Protein AF-A0A2D4Q8L8-F1 (afdb_monomer_lite)

Organism: Micrurus surinamensis (NCBI:txid129470)

InterPro domains:
  IPR039461 Peptidase family M49 [PF03571] (99-220)
  IPR039461 Peptidase family M49 [PTHR23422] (2-220)

Sequence (222 aa):
GLVVLLQTSPESPTIYVLLSRIFRTQDPSQLQEVARSLGVTDEEYQALLVYTAAIYANMGNYKSFGDTKFVPSLPKEKLKKVVWASQAFLQNPEEMEALWESCEKLMYSLEPLQKHLGLSGEGVSTYFSANCSMEDAKLAQKFLDSQNISAYNTRLFKTETGGKTSYEVRLASVLLDEPQLDEMSVKPKQFQFEGCTFTVTRGDYSPILQRVVENLQKAQVR

pLDDT: mean 93.93, std 11.92, range [35.25, 98.81]

Structure (mmCIF, N/CA/C/O backbone):
data_AF-A0A2D4Q8L8-F1
#
_entry.id   AF-A0A2D4Q8L8-F1
#
loop_
_atom_site.group_PDB
_atom_site.id
_atom_site.type_symbol
_atom_site.label_atom_id
_atom_site.label_alt_id
_atom_site.label_comp_id
_atom_site.label_asym_id
_atom_site.label_entity_id
_atom_site.label_seq_id
_atom_site.pdbx_PDB_ins_code
_atom_site.Cartn_x
_atom_site.Cartn_y
_atom_site.Cartn_z
_atom_site.occupancy
_atom_site.B_iso_or_equiv
_atom_site.auth_seq_id
_atom_site.auth_comp_id
_atom_site.auth_asym_id
_atom_site.auth_atom_id
_atom_site.pdbx_PDB_model_num
ATOM 1 N N . GLY A 1 1 ? -9.996 -8.250 -3.659 1.00 92.06 1 GLY A N 1
ATOM 2 C CA . GLY A 1 1 ? -8.756 -7.989 -4.407 1.00 92.06 1 GLY A CA 1
ATOM 3 C C . GLY A 1 1 ? -8.118 -6.704 -3.937 1.00 92.06 1 GLY A C 1
ATOM 4 O O . GLY A 1 1 ? -7.374 -6.745 -2.979 1.00 92.06 1 GLY A O 1
ATOM 5 N N . LEU A 1 2 ? -8.468 -5.564 -4.539 1.00 97.81 2 LEU A N 1
ATOM 6 C CA . LEU A 1 2 ? -7.744 -4.293 -4.356 1.00 97.81 2 LEU A CA 1
ATOM 7 C C . LEU A 1 2 ? -7.633 -3.775 -2.911 1.00 97.81 2 LEU A C 1
ATOM 9 O O . LEU A 1 2 ? -6.661 -3.100 -2.605 1.00 97.81 2 LEU A O 1
ATOM 13 N N . VAL A 1 3 ? -8.570 -4.111 -2.015 1.00 98.56 3 VAL A N 1
ATOM 14 C CA . VAL A 1 3 ? -8.450 -3.794 -0.576 1.00 98.56 3 VAL A CA 1
ATOM 15 C C . VAL A 1 3 ? -7.164 -4.367 0.031 1.00 98.56 3 VAL A C 1
ATOM 17 O O . VAL A 1 3 ? -6.565 -3.721 0.881 1.00 98.56 3 VAL A O 1
ATOM 20 N N . VAL A 1 4 ? -6.694 -5.521 -0.456 1.00 98.62 4 VAL A N 1
ATOM 21 C CA . VAL A 1 4 ? -5.485 -6.185 0.049 1.00 98.62 4 VAL A CA 1
ATOM 22 C C . VAL A 1 4 ? -4.257 -5.283 -0.083 1.00 98.62 4 VAL A C 1
ATOM 24 O O . VAL A 1 4 ? -3.463 -5.236 0.844 1.00 98.62 4 VAL A O 1
ATOM 27 N N . LEU A 1 5 ? -4.166 -4.455 -1.132 1.00 98.69 5 LEU A N 1
ATOM 28 C CA . LEU A 1 5 ? -3.085 -3.468 -1.278 1.00 98.69 5 LEU A CA 1
ATOM 29 C C . LEU A 1 5 ? -2.990 -2.542 -0.057 1.00 98.69 5 LEU A C 1
ATOM 31 O O . LEU A 1 5 ? -1.899 -2.263 0.426 1.00 98.69 5 LEU A O 1
ATOM 35 N N . LEU A 1 6 ? -4.142 -2.097 0.457 1.00 98.50 6 LEU A N 1
ATOM 36 C CA . LEU A 1 6 ? -4.258 -1.225 1.632 1.00 98.50 6 LEU A CA 1
ATOM 37 C C . LEU A 1 6 ? -4.071 -1.981 2.959 1.00 98.50 6 LEU A C 1
ATOM 39 O O . LEU A 1 6 ? -3.963 -1.339 4.002 1.00 98.50 6 LEU A O 1
ATOM 43 N N . GLN A 1 7 ? -4.082 -3.316 2.915 1.00 98.38 7 GLN A N 1
ATOM 44 C CA . GLN A 1 7 ? -3.851 -4.224 4.043 1.00 98.38 7 GLN A CA 1
ATOM 45 C C . GLN A 1 7 ? -2.431 -4.815 4.048 1.00 98.38 7 GLN A C 1
ATOM 47 O O . GLN A 1 7 ? -2.057 -5.499 5.000 1.00 98.38 7 GLN A O 1
ATOM 52 N N . THR A 1 8 ? -1.625 -4.557 3.012 1.00 98.31 8 THR A N 1
ATOM 53 C CA . THR A 1 8 ? -0.241 -5.034 2.916 1.00 98.31 8 THR A CA 1
ATOM 54 C C . THR A 1 8 ? 0.743 -4.000 3.453 1.00 98.31 8 THR A C 1
ATOM 56 O O . THR A 1 8 ? 1.323 -4.197 4.517 1.00 98.31 8 THR A O 1
ATOM 59 N N . SER A 1 9 ? 0.930 -2.881 2.753 1.00 98.25 9 SER A N 1
ATOM 60 C CA . SER A 1 9 ? 1.904 -1.849 3.129 1.00 98.25 9 SER A CA 1
ATOM 61 C C . SER A 1 9 ? 1.434 -0.458 2.698 1.00 98.25 9 SER A C 1
ATOM 63 O O . SER A 1 9 ? 0.618 -0.356 1.777 1.00 98.25 9 SER A O 1
ATOM 65 N N . PRO A 1 10 ? 1.932 0.623 3.330 1.00 97.56 10 PRO A N 1
ATOM 66 C CA . PRO A 1 10 ? 1.544 1.987 2.970 1.00 97.56 10 PRO A CA 1
ATOM 67 C C . PRO A 1 10 ? 1.780 2.323 1.490 1.00 97.56 10 PRO A C 1
ATOM 69 O O . PRO A 1 10 ? 0.988 3.040 0.886 1.00 97.56 10 PRO A O 1
ATOM 72 N N . GLU A 1 11 ? 2.851 1.791 0.895 1.00 98.56 11 GLU A N 1
ATOM 73 C CA . GLU A 1 11 ? 3.256 2.077 -0.482 1.00 98.56 11 GLU A CA 1
ATOM 74 C C . GLU A 1 11 ? 2.607 1.167 -1.539 1.00 98.56 11 GLU A C 1
ATOM 76 O O . GLU A 1 11 ? 2.577 1.528 -2.718 1.00 98.56 11 GLU A O 1
ATOM 81 N N . SER A 1 12 ? 2.071 0.002 -1.150 1.00 98.62 12 SER A N 1
ATOM 82 C CA . SER A 1 12 ? 1.507 -0.987 -2.085 1.00 98.62 12 SER A CA 1
ATOM 83 C C . SER A 1 12 ? 0.425 -0.423 -3.022 1.00 98.62 12 SER A C 1
ATOM 85 O O . SER A 1 12 ? 0.515 -0.675 -4.229 1.00 98.62 12 SER A O 1
ATOM 87 N N . PRO A 1 13 ? -0.568 0.362 -2.548 1.00 98.62 13 PRO A N 1
ATOM 88 C CA . PRO A 1 13 ? -1.590 0.939 -3.423 1.00 98.62 13 PRO A CA 1
ATOM 89 C C . PRO A 1 13 ? -0.994 1.847 -4.502 1.00 98.62 13 PRO A C 1
ATOM 91 O O . PRO A 1 13 ? -1.337 1.721 -5.676 1.00 98.62 13 PRO A O 1
ATOM 94 N N . THR A 1 14 ? -0.063 2.725 -4.127 1.00 98.56 14 THR A N 1
ATOM 95 C CA . THR A 1 14 ? 0.579 3.665 -5.052 1.00 98.56 14 THR A CA 1
ATOM 96 C C . THR A 1 14 ? 1.434 2.938 -6.084 1.00 98.56 14 THR A C 1
ATOM 98 O O . THR A 1 14 ? 1.333 3.237 -7.273 1.00 98.56 14 THR A O 1
ATOM 101 N N . ILE A 1 15 ? 2.217 1.936 -5.662 1.00 98.81 15 ILE A N 1
ATOM 102 C CA . ILE A 1 15 ? 3.015 1.102 -6.575 1.00 98.81 15 ILE A CA 1
ATOM 103 C C . ILE A 1 15 ? 2.099 0.428 -7.603 1.00 98.81 15 ILE A C 1
ATOM 105 O O . ILE A 1 15 ? 2.380 0.459 -8.802 1.00 98.81 15 ILE A O 1
ATOM 109 N N . TYR A 1 16 ? 0.980 -0.145 -7.153 1.00 98.81 16 TYR A N 1
ATOM 110 C CA . TYR A 1 16 ? 0.007 -0.771 -8.044 1.00 98.81 16 TYR A CA 1
ATOM 111 C C . TYR A 1 16 ? -0.570 0.224 -9.057 1.00 98.81 16 TYR A C 1
ATOM 113 O O . TYR A 1 16 ? -0.645 -0.094 -10.245 1.00 98.81 16 TYR A O 1
ATOM 121 N N . VAL A 1 17 ? -0.951 1.428 -8.614 1.00 98.56 17 VAL A N 1
ATOM 122 C CA . VAL A 1 17 ? -1.499 2.470 -9.497 1.00 98.56 17 VAL A CA 1
ATOM 123 C C . VAL A 1 17 ? -0.459 2.937 -10.514 1.00 98.56 17 VAL A C 1
ATOM 125 O O . VAL A 1 17 ? -0.783 2.993 -11.700 1.00 98.56 17 VAL A O 1
ATOM 128 N N . LEU A 1 18 ? 0.778 3.206 -10.084 1.00 98.81 18 LEU A N 1
ATOM 129 C CA . LEU A 1 18 ? 1.886 3.605 -10.956 1.00 98.81 18 LEU A CA 1
ATOM 130 C C . LEU A 1 18 ? 2.101 2.577 -12.076 1.00 98.81 18 LEU A C 1
ATOM 132 O O . LEU A 1 18 ? 2.039 2.917 -13.257 1.00 98.81 18 LEU A O 1
ATOM 136 N N . LEU A 1 19 ? 2.284 1.305 -11.709 1.00 98.62 19 LEU A N 1
ATOM 137 C CA . LEU A 1 19 ? 2.511 0.225 -12.672 1.00 98.62 19 LEU A CA 1
ATOM 138 C C . LEU A 1 19 ? 1.286 0.009 -13.570 1.00 98.62 19 LEU A C 1
ATOM 140 O O . LEU A 1 19 ? 1.419 -0.121 -14.783 1.00 98.62 19 LEU A O 1
ATOM 144 N N . SER A 1 20 ? 0.076 0.028 -12.997 1.00 98.19 20 SER A N 1
ATOM 145 C CA . SER A 1 20 ? -1.163 -0.136 -13.765 1.00 98.19 20 SER A CA 1
ATOM 146 C C . SER A 1 20 ? -1.375 0.989 -14.777 1.00 98.19 20 SER A C 1
ATOM 148 O O . SER A 1 20 ? -1.919 0.733 -15.846 1.00 98.19 20 SER A O 1
ATOM 150 N N . ARG A 1 21 ? -0.959 2.226 -14.478 1.00 98.38 21 ARG A N 1
ATOM 151 C CA . ARG A 1 21 ? -1.025 3.337 -15.439 1.00 98.38 21 ARG A CA 1
ATOM 152 C C . ARG A 1 21 ? -0.068 3.123 -16.600 1.00 98.38 21 ARG A C 1
ATOM 154 O O . ARG A 1 21 ? -0.506 3.209 -17.743 1.00 98.38 21 ARG A O 1
ATOM 161 N N . ILE A 1 22 ? 1.184 2.770 -16.312 1.00 98.44 22 ILE A N 1
ATOM 162 C CA . ILE A 1 22 ? 2.196 2.481 -17.336 1.00 98.44 22 ILE A CA 1
ATOM 163 C C . ILE A 1 22 ? 1.681 1.392 -18.284 1.00 98.44 22 ILE A C 1
ATOM 165 O O . ILE A 1 22 ? 1.474 1.658 -19.469 1.00 98.44 22 ILE A O 1
ATOM 169 N N . PHE A 1 23 ? 1.351 0.214 -17.747 1.00 98.19 23 PHE A N 1
ATOM 170 C CA . PHE A 1 23 ? 0.978 -0.954 -18.552 1.00 98.19 23 PHE A CA 1
ATOM 171 C C . PHE A 1 23 ? -0.432 -0.903 -19.160 1.00 98.19 23 PHE A C 1
ATOM 173 O O . PHE A 1 23 ? -0.793 -1.764 -19.953 1.00 98.19 23 PHE A O 1
ATOM 180 N N . ARG A 1 24 ? -1.247 0.101 -18.816 1.00 97.56 24 ARG A N 1
ATOM 181 C CA . ARG A 1 24 ? -2.519 0.374 -19.509 1.00 97.56 24 ARG A CA 1
ATOM 182 C C . ARG A 1 24 ? -2.329 1.239 -20.750 1.00 97.56 24 ARG A C 1
ATOM 184 O O . ARG A 1 24 ? -3.163 1.205 -21.646 1.00 97.56 24 ARG A O 1
ATOM 191 N N . THR A 1 25 ? -1.272 2.048 -20.771 1.00 97.25 25 THR A N 1
ATOM 192 C CA . THR A 1 25 ? -0.968 2.958 -21.886 1.00 97.25 25 THR A CA 1
ATOM 193 C C . THR A 1 25 ? 0.049 2.384 -22.863 1.00 97.25 25 THR A C 1
ATOM 195 O O . THR A 1 25 ? 0.106 2.842 -24.000 1.00 97.25 25 THR A O 1
ATOM 198 N N . GLN A 1 26 ? 0.844 1.406 -22.425 1.00 96.06 26 GLN A N 1
ATOM 199 C CA . GLN A 1 26 ? 1.852 0.730 -23.232 1.00 96.06 26 GLN A CA 1
ATOM 200 C C . GLN A 1 26 ? 1.900 -0.748 -22.876 1.00 96.06 26 GLN A C 1
ATOM 202 O O . GLN A 1 26 ? 2.032 -1.107 -21.705 1.00 96.06 26 GLN A O 1
ATOM 207 N N . ASP A 1 27 ? 1.866 -1.598 -23.895 1.00 96.69 27 ASP A N 1
ATOM 208 C CA . ASP A 1 27 ? 2.112 -3.023 -23.718 1.00 96.69 27 ASP A CA 1
ATOM 209 C C . ASP A 1 27 ? 3.579 -3.278 -23.309 1.00 96.69 27 ASP A C 1
ATOM 211 O O . ASP A 1 27 ? 4.462 -2.462 -23.609 1.00 96.69 27 ASP A O 1
ATOM 215 N N . PRO A 1 28 ? 3.892 -4.421 -22.666 1.00 98.19 28 PRO A N 1
ATOM 216 C CA . PRO A 1 28 ? 5.258 -4.741 -22.250 1.00 98.19 28 PRO A CA 1
ATOM 217 C C . PRO A 1 28 ? 6.299 -4.647 -23.377 1.00 98.19 28 PRO A C 1
ATOM 219 O O . PRO A 1 28 ? 7.378 -4.103 -23.175 1.00 98.19 28 PRO A O 1
ATOM 222 N N . SER A 1 29 ? 5.987 -5.100 -24.593 1.00 97.88 29 SER A N 1
ATOM 223 C CA . SER A 1 29 ? 6.926 -4.994 -25.722 1.00 97.88 29 SER A CA 1
ATOM 224 C C . SER A 1 29 ? 7.229 -3.540 -26.100 1.00 97.88 29 SER A C 1
ATOM 226 O O . SER A 1 29 ? 8.384 -3.192 -26.334 1.00 97.88 29 SER A O 1
ATOM 228 N N . GLN A 1 30 ? 6.218 -2.669 -26.094 1.00 98.19 30 GLN A N 1
ATOM 229 C CA . GLN A 1 30 ? 6.376 -1.247 -26.413 1.00 98.19 30 GLN A CA 1
ATOM 230 C C . GLN A 1 30 ? 7.218 -0.532 -25.352 1.00 98.19 30 GLN A C 1
ATOM 232 O O . GLN A 1 30 ? 8.116 0.245 -25.674 1.00 98.19 30 GLN A O 1
ATOM 237 N N . LEU A 1 31 ? 6.965 -0.815 -24.071 1.00 98.38 31 LEU A N 1
ATOM 238 C CA . LEU A 1 31 ? 7.759 -0.241 -22.987 1.00 98.38 31 LEU A CA 1
ATOM 239 C C . LEU A 1 31 ? 9.202 -0.782 -22.993 1.00 98.38 31 LEU A C 1
ATOM 241 O O . LEU A 1 31 ? 10.119 -0.050 -22.623 1.00 98.38 31 LEU A O 1
ATOM 245 N N . GLN A 1 32 ? 9.427 -2.024 -23.441 1.00 98.31 32 GLN A N 1
ATOM 246 C CA . GLN A 1 32 ? 10.771 -2.591 -23.596 1.00 98.31 32 GLN A CA 1
ATOM 247 C C . GLN A 1 32 ? 11.608 -1.812 -24.615 1.00 98.31 32 GLN A C 1
ATOM 249 O O . GLN A 1 32 ? 12.774 -1.520 -24.354 1.00 98.31 32 GLN A O 1
ATOM 254 N N . GLU A 1 33 ? 11.025 -1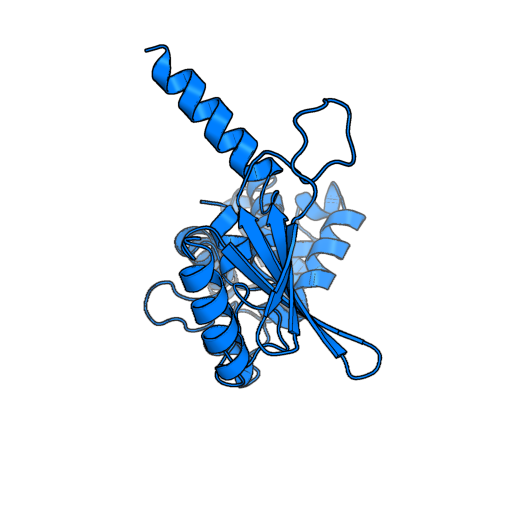.447 -25.759 1.00 97.88 33 GLU A N 1
ATOM 255 C CA . GLU A 1 33 ? 11.703 -0.633 -26.776 1.00 97.88 33 GLU A CA 1
ATOM 256 C C . GLU A 1 33 ? 12.125 0.730 -26.210 1.00 97.88 33 GLU A C 1
ATOM 258 O O . GLU A 1 33 ? 13.277 1.146 -26.378 1.00 97.88 33 GLU A O 1
ATOM 263 N N . VAL A 1 34 ? 11.237 1.380 -25.447 1.00 97.75 34 VAL A N 1
ATOM 264 C CA . VAL A 1 34 ? 11.552 2.625 -24.729 1.00 97.75 34 VAL A CA 1
ATOM 265 C C . VAL A 1 34 ? 12.686 2.401 -23.727 1.00 97.75 34 VAL A C 1
ATOM 267 O O . VAL A 1 34 ? 13.667 3.143 -23.735 1.00 97.75 34 VAL A O 1
ATOM 270 N N . ALA A 1 35 ? 12.609 1.356 -22.901 1.00 98.12 35 ALA A N 1
ATOM 271 C CA . ALA A 1 35 ? 13.626 1.054 -21.896 1.00 98.12 35 ALA A CA 1
ATOM 272 C C . ALA A 1 35 ? 15.016 0.812 -22.519 1.00 98.12 35 ALA A C 1
ATOM 274 O O . ALA A 1 35 ? 16.012 1.363 -22.039 1.00 98.12 35 ALA A O 1
ATOM 275 N N . ARG A 1 36 ? 15.086 0.076 -23.636 1.00 97.81 36 ARG A N 1
ATOM 276 C CA . ARG A 1 36 ? 16.331 -0.152 -24.390 1.00 97.81 36 ARG A CA 1
ATOM 277 C C . ARG A 1 36 ? 16.949 1.152 -24.883 1.00 97.81 36 ARG A C 1
ATOM 279 O O . ARG A 1 36 ? 18.155 1.342 -24.740 1.00 97.81 36 ARG A O 1
ATOM 286 N N . SER A 1 37 ? 16.132 2.079 -25.394 1.00 97.75 37 SER A N 1
ATOM 287 C CA . SER A 1 37 ? 16.614 3.398 -25.840 1.00 97.75 37 SER A CA 1
ATOM 288 C C . SER A 1 37 ? 17.249 4.231 -24.712 1.00 97.75 37 SER A C 1
ATOM 290 O O . SER A 1 37 ? 18.058 5.119 -24.971 1.00 97.75 37 SER A O 1
ATOM 292 N N . LEU A 1 38 ? 16.940 3.905 -23.451 1.00 97.56 38 LEU A N 1
ATOM 293 C CA . LEU A 1 38 ? 17.457 4.561 -22.245 1.00 97.56 38 LEU A CA 1
ATOM 294 C C . LEU A 1 38 ? 18.650 3.823 -21.611 1.00 97.56 38 LEU A C 1
ATOM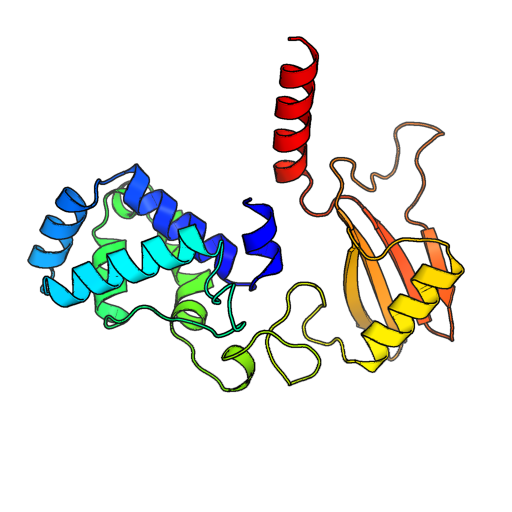 296 O O . LEU A 1 38 ? 19.106 4.209 -20.529 1.00 97.56 38 LEU A O 1
ATOM 300 N N . GLY A 1 39 ? 19.154 2.765 -22.256 1.00 97.06 39 GLY A N 1
ATOM 301 C CA . GLY A 1 39 ? 20.266 1.955 -21.754 1.00 97.06 39 GLY A CA 1
ATOM 302 C C . GLY A 1 39 ? 19.884 0.990 -20.625 1.00 97.06 39 GLY A C 1
ATOM 303 O O . GLY A 1 39 ? 20.745 0.612 -19.824 1.00 97.06 39 GLY A O 1
ATOM 304 N N . VAL A 1 40 ? 18.604 0.618 -20.525 1.00 98.31 40 VAL A N 1
ATOM 305 C CA . VAL A 1 40 ? 18.150 -0.500 -19.685 1.00 98.31 40 VAL A CA 1
ATOM 306 C C . VAL A 1 40 ? 18.389 -1.802 -20.448 1.00 98.31 40 VAL A C 1
ATOM 308 O O . VAL A 1 40 ? 18.005 -1.903 -21.614 1.00 98.31 40 VAL A O 1
ATOM 311 N N . THR A 1 41 ? 19.049 -2.777 -19.820 1.00 98.44 41 THR A N 1
ATOM 312 C CA . THR A 1 41 ? 19.305 -4.077 -20.461 1.00 98.44 41 THR A CA 1
ATOM 313 C C . THR A 1 41 ? 18.044 -4.937 -20.494 1.00 98.44 41 THR A C 1
ATOM 315 O O . THR A 1 41 ? 17.078 -4.678 -19.770 1.00 98.44 41 THR A O 1
ATOM 318 N N . ASP A 1 42 ? 18.048 -5.991 -21.310 1.00 98.06 42 ASP A N 1
ATOM 319 C CA . ASP A 1 42 ? 16.922 -6.926 -21.364 1.00 98.06 42 ASP A CA 1
ATOM 320 C C . ASP A 1 42 ? 16.706 -7.640 -20.022 1.00 98.06 42 ASP A C 1
ATOM 322 O O . ASP A 1 42 ? 15.564 -7.854 -19.622 1.00 98.06 42 ASP A O 1
ATOM 326 N N . GLU A 1 43 ? 17.775 -7.931 -19.278 1.00 98.50 43 GLU A N 1
ATOM 327 C CA . GLU A 1 43 ? 17.701 -8.523 -17.939 1.00 98.50 43 GLU A CA 1
ATOM 328 C C . GLU A 1 43 ? 17.099 -7.553 -16.914 1.00 98.50 43 GLU A C 1
ATOM 330 O O . GLU A 1 43 ? 16.250 -7.948 -16.114 1.00 98.50 43 GLU A O 1
ATOM 335 N N . GLU A 1 44 ? 17.495 -6.277 -16.943 1.00 98.69 44 GLU A N 1
ATOM 336 C CA . GLU A 1 44 ? 16.929 -5.244 -16.065 1.00 98.69 44 GLU A CA 1
ATOM 337 C C . GLU A 1 44 ? 15.449 -4.991 -16.382 1.00 98.69 44 GLU A C 1
ATOM 339 O O . GLU A 1 44 ? 14.630 -4.822 -15.474 1.00 98.69 44 GLU A O 1
ATOM 344 N N . TYR A 1 45 ? 15.085 -4.998 -17.666 1.00 98.62 45 TYR A N 1
ATOM 345 C CA . TYR A 1 45 ? 13.693 -4.876 -18.081 1.00 98.62 45 TYR A CA 1
ATOM 346 C C . TYR A 1 45 ? 12.873 -6.103 -17.665 1.00 98.62 45 TYR A C 1
ATOM 348 O O . TYR A 1 45 ? 11.779 -5.968 -17.112 1.00 98.62 45 TYR A O 1
ATOM 356 N N . GLN A 1 46 ? 13.427 -7.306 -17.826 1.00 98.75 46 GLN A N 1
ATOM 357 C CA . GLN A 1 46 ? 12.810 -8.531 -17.326 1.00 98.75 46 GLN A CA 1
ATOM 358 C C . GLN A 1 46 ? 12.621 -8.479 -15.802 1.00 98.75 46 GLN A C 1
ATOM 360 O O . GLN A 1 46 ? 11.573 -8.891 -15.305 1.00 98.75 46 GLN A O 1
ATOM 365 N N . ALA A 1 47 ? 13.576 -7.925 -15.050 1.00 98.69 47 ALA A N 1
ATOM 366 C CA . ALA A 1 47 ? 13.440 -7.727 -13.608 1.00 98.69 47 ALA A CA 1
ATOM 367 C C . ALA A 1 47 ? 12.288 -6.772 -13.243 1.00 98.69 47 ALA A C 1
ATOM 369 O O . ALA A 1 47 ? 11.571 -7.030 -12.271 1.00 98.69 47 ALA A O 1
ATOM 370 N N . LEU A 1 48 ? 12.056 -5.713 -14.029 1.00 98.69 48 LEU A N 1
ATOM 371 C CA . LEU A 1 48 ? 10.878 -4.847 -13.883 1.00 98.69 48 LEU A CA 1
ATOM 372 C C . LEU A 1 48 ? 9.573 -5.616 -14.138 1.00 98.69 48 LEU A C 1
ATOM 374 O O . LEU A 1 48 ? 8.622 -5.479 -13.362 1.00 98.69 48 LEU A O 1
ATOM 378 N N . LEU A 1 49 ? 9.517 -6.443 -15.185 1.00 98.75 49 LEU A N 1
ATOM 379 C CA . LEU A 1 49 ? 8.338 -7.269 -15.469 1.00 98.75 49 LEU A CA 1
ATOM 380 C C . LEU A 1 49 ? 8.065 -8.272 -14.345 1.00 98.75 49 LEU A C 1
ATOM 382 O O . LEU A 1 49 ? 6.926 -8.395 -13.898 1.00 98.75 49 LEU A O 1
ATOM 386 N N . VAL A 1 50 ? 9.106 -8.940 -13.840 1.00 98.75 50 VAL A N 1
ATOM 387 C CA . VAL A 1 50 ? 9.003 -9.876 -12.710 1.00 98.75 50 VAL A CA 1
ATOM 388 C C . VAL A 1 50 ? 8.506 -9.163 -11.455 1.00 98.75 50 VAL A C 1
ATOM 390 O O . VAL A 1 50 ? 7.583 -9.652 -10.806 1.00 98.75 50 VAL A O 1
ATOM 393 N N . TYR A 1 51 ? 9.060 -7.991 -11.132 1.00 98.81 51 TYR A N 1
ATOM 394 C CA . TYR A 1 51 ? 8.595 -7.184 -10.004 1.00 98.81 51 TYR A CA 1
ATOM 395 C C . TYR A 1 51 ? 7.120 -6.796 -10.159 1.00 98.81 51 TYR A C 1
ATOM 397 O O . TYR A 1 51 ? 6.324 -6.994 -9.243 1.00 98.81 51 TYR A O 1
ATOM 405 N N . THR A 1 52 ? 6.732 -6.314 -11.340 1.00 98.75 52 THR A N 1
ATOM 406 C CA . THR A 1 52 ? 5.351 -5.917 -11.644 1.00 98.75 52 THR A CA 1
ATOM 407 C C . THR A 1 52 ? 4.382 -7.086 -11.498 1.00 98.75 52 THR A C 1
ATOM 409 O O . THR A 1 52 ? 3.364 -6.976 -10.813 1.00 98.75 52 THR A O 1
ATOM 412 N N . ALA A 1 53 ? 4.716 -8.230 -12.096 1.00 98.69 53 ALA A N 1
ATOM 413 C CA . ALA A 1 53 ? 3.917 -9.442 -11.991 1.00 98.69 53 ALA A CA 1
ATOM 414 C C . ALA A 1 53 ? 3.791 -9.906 -10.532 1.00 98.69 53 ALA A C 1
ATOM 416 O O . ALA A 1 53 ? 2.704 -10.290 -10.104 1.00 98.69 53 ALA A O 1
ATOM 417 N N . ALA A 1 54 ? 4.868 -9.811 -9.745 1.00 98.50 54 ALA A N 1
ATOM 418 C CA . ALA A 1 54 ? 4.852 -10.157 -8.328 1.00 98.50 54 ALA A CA 1
ATOM 419 C C . ALA A 1 54 ? 3.945 -9.229 -7.501 1.00 98.50 54 ALA A C 1
ATOM 421 O O . ALA A 1 54 ? 3.210 -9.732 -6.649 1.00 98.50 54 ALA A O 1
ATOM 422 N N . ILE A 1 55 ? 3.935 -7.915 -7.776 1.00 98.69 55 ILE A N 1
ATOM 423 C CA . ILE A 1 55 ? 2.992 -6.966 -7.153 1.00 98.69 55 ILE A CA 1
ATOM 424 C C . ILE A 1 55 ? 1.549 -7.380 -7.441 1.00 98.69 55 ILE A C 1
ATOM 426 O O . ILE A 1 55 ? 0.725 -7.430 -6.528 1.00 98.69 55 ILE A O 1
ATOM 430 N N . TYR A 1 56 ? 1.232 -7.709 -8.695 1.00 98.50 56 TYR A N 1
ATOM 431 C CA . TYR A 1 56 ? -0.119 -8.126 -9.076 1.00 98.50 56 TYR A CA 1
ATOM 432 C C . TYR A 1 56 ? -0.513 -9.479 -8.483 1.00 98.50 56 TYR A C 1
ATOM 434 O O . TYR A 1 56 ? -1.650 -9.638 -8.049 1.00 98.50 56 TYR A O 1
ATOM 442 N N . ALA A 1 57 ? 0.411 -10.435 -8.410 1.00 98.31 57 ALA A N 1
ATOM 443 C CA . ALA A 1 57 ? 0.137 -11.750 -7.843 1.00 98.31 57 ALA A CA 1
ATOM 444 C C . ALA A 1 57 ? -0.080 -11.705 -6.321 1.00 98.31 57 ALA A C 1
ATOM 446 O O . ALA A 1 57 ? -0.926 -12.429 -5.805 1.00 98.31 57 ALA A O 1
ATOM 447 N N . ASN A 1 58 ? 0.655 -10.847 -5.606 1.00 98.38 58 ASN A N 1
ATOM 448 C CA . ASN A 1 58 ? 0.566 -10.739 -4.146 1.00 98.38 58 ASN A CA 1
ATOM 449 C C . ASN A 1 58 ? -0.380 -9.631 -3.665 1.00 98.38 58 ASN A C 1
ATOM 451 O O . ASN A 1 58 ? -0.643 -9.549 -2.471 1.00 98.38 58 ASN A O 1
ATOM 455 N N . MET A 1 59 ? -0.893 -8.787 -4.570 1.00 98.44 59 MET A N 1
ATOM 456 C CA . MET A 1 59 ? -1.635 -7.565 -4.229 1.00 98.44 59 MET A CA 1
ATOM 457 C C . MET A 1 59 ? -0.850 -6.664 -3.258 1.00 98.44 59 MET A C 1
ATOM 459 O O . MET A 1 59 ? -1.427 -6.082 -2.347 1.00 98.44 59 MET A O 1
ATOM 463 N N . GLY A 1 60 ? 0.463 -6.539 -3.471 1.00 98.56 60 GLY A N 1
ATOM 464 C CA . GLY A 1 60 ? 1.361 -5.724 -2.651 1.00 98.56 60 GLY A CA 1
ATOM 465 C C . GLY A 1 60 ? 2.831 -6.126 -2.797 1.00 98.56 60 GLY A C 1
ATOM 466 O O . GLY A 1 60 ? 3.145 -7.101 -3.477 1.00 98.56 60 GLY A O 1
ATOM 467 N N . ASN A 1 61 ? 3.740 -5.369 -2.175 1.00 98.62 61 ASN A N 1
ATOM 468 C CA . ASN A 1 61 ? 5.201 -5.565 -2.261 1.00 98.62 61 ASN A CA 1
ATOM 469 C C . ASN A 1 61 ? 5.801 -6.487 -1.180 1.00 98.62 61 ASN A C 1
ATOM 471 O O . ASN A 1 61 ? 7.001 -6.435 -0.901 1.00 98.62 61 ASN A O 1
ATOM 475 N N . TYR A 1 62 ? 4.973 -7.351 -0.593 1.00 98.69 62 TYR A N 1
ATOM 476 C CA . TYR A 1 62 ? 5.375 -8.410 0.334 1.00 98.69 62 TYR A CA 1
ATOM 477 C C . TYR A 1 62 ? 4.832 -9.744 -0.169 1.00 98.69 62 TYR A C 1
ATOM 479 O O . TYR A 1 62 ? 3.734 -9.807 -0.723 1.00 98.69 62 TYR A O 1
ATOM 487 N N . LYS A 1 63 ? 5.612 -10.816 -0.026 1.00 98.12 63 LYS A N 1
ATOM 488 C CA . LYS A 1 63 ? 5.189 -12.153 -0.454 1.00 98.12 63 LYS A CA 1
ATOM 489 C C . LYS A 1 63 ? 4.067 -12.645 0.452 1.00 98.12 63 LYS A C 1
ATOM 491 O O . LYS A 1 63 ? 4.253 -12.713 1.659 1.00 98.12 63 LYS A O 1
ATOM 496 N N . SER A 1 64 ? 2.959 -13.073 -0.143 1.00 95.00 64 SER A N 1
ATOM 497 C CA . SER A 1 64 ? 1.842 -13.705 0.576 1.00 95.00 64 SER A CA 1
ATOM 498 C C . SER A 1 64 ? 2.247 -15.005 1.278 1.00 95.00 64 SER A C 1
ATOM 500 O O . SER A 1 64 ? 1.668 -15.371 2.294 1.00 95.00 64 SER A O 1
ATOM 502 N N . PHE A 1 65 ? 3.262 -15.699 0.754 1.00 95.25 65 PHE A N 1
ATOM 503 C CA . PHE A 1 65 ? 3.913 -16.810 1.434 1.00 95.25 65 PHE A CA 1
ATOM 504 C C . PHE A 1 65 ? 5.253 -16.354 2.022 1.00 95.25 65 PHE A C 1
ATOM 506 O O . PHE A 1 65 ? 6.241 -16.193 1.297 1.00 95.25 65 PHE A O 1
ATOM 513 N N . GLY A 1 66 ? 5.275 -16.163 3.342 1.00 93.31 66 GLY A N 1
ATOM 514 C CA . GLY A 1 66 ? 6.479 -15.854 4.114 1.00 93.31 66 GLY A CA 1
ATOM 515 C C . GLY A 1 66 ? 6.669 -14.383 4.481 1.00 93.31 66 GLY A C 1
ATOM 516 O O . GLY A 1 66 ? 7.732 -14.061 4.997 1.00 93.31 66 GLY A O 1
ATOM 517 N N . ASP A 1 67 ? 5.698 -13.506 4.202 1.00 96.94 67 ASP A N 1
ATOM 518 C CA . ASP A 1 67 ? 5.595 -12.133 4.727 1.00 96.94 67 ASP A CA 1
ATOM 519 C C . ASP A 1 67 ? 6.865 -11.279 4.588 1.00 96.94 67 ASP A C 1
ATOM 521 O O . ASP A 1 67 ? 7.145 -10.394 5.393 1.00 96.94 67 ASP A O 1
ATOM 525 N N . THR A 1 68 ? 7.646 -11.532 3.538 1.00 97.94 68 THR A N 1
ATOM 526 C CA . THR A 1 68 ? 8.927 -10.867 3.272 1.00 97.94 68 THR A CA 1
ATOM 527 C C . THR A 1 68 ? 8.789 -9.846 2.156 1.00 97.94 68 THR A C 1
ATOM 529 O O . THR A 1 68 ? 8.173 -10.118 1.119 1.00 97.94 68 THR A O 1
ATOM 532 N N . LYS A 1 69 ? 9.401 -8.674 2.344 1.00 98.62 69 LYS A N 1
ATOM 533 C CA . LYS A 1 69 ? 9.444 -7.618 1.329 1.00 98.62 69 LYS A CA 1
ATOM 534 C C . LYS A 1 69 ? 10.245 -8.070 0.113 1.00 98.62 69 LYS A C 1
ATOM 536 O O . LYS A 1 69 ? 11.282 -8.723 0.241 1.00 98.62 69 LYS A O 1
ATOM 541 N N . PHE A 1 70 ? 9.798 -7.674 -1.072 1.00 98.69 70 PHE A N 1
ATOM 542 C CA . PHE A 1 70 ? 10.582 -7.781 -2.298 1.00 98.69 70 PHE A CA 1
ATOM 543 C C . PHE A 1 70 ? 10.656 -6.420 -2.990 1.00 98.69 70 PHE A C 1
ATOM 545 O O . PHE A 1 70 ? 9.716 -5.631 -2.943 1.00 98.69 70 PHE A O 1
ATOM 552 N N . VAL A 1 71 ? 11.795 -6.141 -3.621 1.00 98.75 71 VAL A N 1
ATOM 553 C CA . VAL A 1 71 ? 12.090 -4.856 -4.272 1.00 98.75 71 VAL A CA 1
ATOM 554 C C . VAL A 1 71 ? 12.464 -5.084 -5.738 1.00 98.75 71 VAL A C 1
ATOM 556 O O . VAL A 1 71 ? 12.860 -6.202 -6.091 1.00 98.75 71 VAL A O 1
ATOM 559 N N . PRO A 1 72 ? 12.351 -4.069 -6.610 1.00 98.62 72 PRO A N 1
ATOM 560 C CA . PRO A 1 72 ? 12.753 -4.210 -8.003 1.00 98.62 72 PRO A CA 1
ATOM 561 C C . PRO A 1 72 ? 14.246 -4.551 -8.126 1.00 98.62 72 PRO A C 1
ATOM 563 O O . PRO A 1 72 ? 15.092 -3.896 -7.518 1.00 98.62 72 PRO A O 1
ATOM 566 N N . SER A 1 73 ? 14.589 -5.543 -8.954 1.00 98.25 73 SER A N 1
ATOM 567 C CA . SER A 1 73 ? 15.985 -5.949 -9.201 1.00 98.25 73 SER A CA 1
ATOM 568 C C . SER A 1 73 ? 16.601 -5.197 -10.393 1.00 98.25 73 SER A C 1
ATOM 570 O O . SER A 1 73 ? 17.189 -5.780 -11.295 1.00 98.25 73 SER A O 1
ATOM 572 N N . LEU A 1 74 ? 16.427 -3.875 -10.408 1.00 98.38 74 LEU A N 1
ATOM 573 C CA . LEU A 1 74 ? 17.059 -2.950 -11.352 1.00 98.38 74 LEU A CA 1
ATOM 574 C C . LEU A 1 74 ? 17.364 -1.622 -10.646 1.00 98.38 74 LEU A C 1
ATOM 576 O O . LEU A 1 74 ? 16.626 -1.255 -9.726 1.00 98.38 74 LEU A O 1
ATOM 580 N N . PRO A 1 75 ? 18.394 -0.865 -11.065 1.00 98.44 75 PRO A N 1
ATOM 581 C CA . PRO A 1 75 ? 18.729 0.406 -10.431 1.00 98.44 75 PRO A CA 1
ATOM 582 C C . PRO A 1 75 ? 17.541 1.375 -10.404 1.00 98.44 75 PRO A C 1
ATOM 584 O O . PRO A 1 75 ? 16.909 1.619 -11.434 1.00 98.44 75 PRO A O 1
ATOM 587 N N . LYS A 1 76 ? 17.283 1.982 -9.240 1.00 98.56 76 LYS A N 1
ATOM 588 C CA . LYS A 1 76 ? 16.196 2.955 -9.040 1.00 98.56 76 LYS A CA 1
ATOM 589 C C . LYS A 1 76 ? 16.205 4.075 -10.082 1.00 98.56 76 LYS A C 1
ATOM 591 O O . LYS A 1 76 ? 15.169 4.386 -10.658 1.00 98.56 76 LYS A O 1
ATOM 596 N N . GLU A 1 77 ? 17.383 4.617 -10.387 1.00 98.38 77 GLU A N 1
ATOM 597 C CA . GLU A 1 77 ? 17.550 5.674 -11.393 1.00 98.38 77 GLU A CA 1
ATOM 598 C C . GLU A 1 77 ? 17.172 5.220 -12.810 1.00 98.38 77 GLU A C 1
ATOM 600 O O . GLU A 1 77 ? 16.631 5.999 -13.593 1.00 98.38 77 GLU A O 1
ATOM 605 N N . LYS A 1 78 ? 17.420 3.949 -13.154 1.00 98.56 78 LYS A N 1
ATOM 606 C CA . LYS A 1 78 ? 17.008 3.390 -14.448 1.00 98.56 78 LYS A CA 1
ATOM 607 C C . LYS A 1 78 ? 15.498 3.198 -14.507 1.00 98.56 78 LYS A C 1
ATOM 609 O O . LYS A 1 78 ? 14.891 3.592 -15.499 1.00 98.56 78 LYS A O 1
ATOM 614 N N . LEU A 1 79 ? 14.886 2.678 -13.440 1.00 98.69 79 LEU A N 1
ATOM 615 C CA . LEU A 1 79 ? 13.427 2.591 -13.367 1.00 98.69 79 LEU A CA 1
ATOM 616 C C . LEU A 1 79 ? 12.788 3.980 -13.481 1.00 98.69 79 LEU A C 1
ATOM 618 O O . LEU A 1 79 ? 11.860 4.151 -14.266 1.00 98.69 79 LEU A O 1
ATOM 622 N N . LYS A 1 80 ? 13.331 4.988 -12.786 1.00 98.69 80 LYS A N 1
ATOM 623 C CA . LYS A 1 80 ? 12.864 6.375 -12.891 1.00 98.69 80 LYS A CA 1
ATOM 624 C C . LYS A 1 80 ? 12.881 6.871 -14.337 1.00 98.69 80 LYS A C 1
ATOM 626 O O . LYS A 1 80 ? 11.882 7.399 -14.810 1.00 98.69 80 LYS A O 1
ATOM 631 N N . LYS A 1 81 ? 13.980 6.653 -15.069 1.00 98.62 81 LYS A N 1
ATOM 632 C CA . LYS A 1 81 ? 14.069 7.021 -16.494 1.00 98.62 81 LYS A CA 1
ATOM 633 C C . LYS A 1 81 ? 12.979 6.355 -17.335 1.00 98.62 81 LYS A C 1
ATOM 635 O O . LYS A 1 81 ? 12.361 7.032 -18.150 1.00 98.62 81 LYS A O 1
ATOM 640 N N . VAL A 1 82 ? 12.716 5.063 -17.117 1.00 98.56 82 VAL A N 1
ATOM 641 C CA . VAL A 1 82 ? 11.638 4.338 -17.816 1.00 98.56 82 VAL A CA 1
ATOM 642 C C . VAL A 1 82 ? 10.270 4.934 -17.486 1.00 98.56 82 VAL A C 1
ATOM 644 O O . VAL A 1 82 ? 9.473 5.147 -18.394 1.00 98.56 82 VAL A O 1
ATOM 647 N N . VAL A 1 83 ? 10.006 5.257 -16.215 1.00 98.62 83 VAL A N 1
ATOM 648 C CA . VAL A 1 83 ? 8.754 5.912 -15.802 1.00 98.62 83 VAL A CA 1
ATOM 649 C C . VAL A 1 83 ? 8.592 7.261 -16.504 1.00 98.62 83 VAL A C 1
ATOM 651 O O . VAL A 1 83 ? 7.554 7.478 -17.121 1.00 98.62 83 VAL A O 1
ATOM 654 N N . TRP A 1 84 ? 9.615 8.121 -16.496 1.00 98.69 84 TRP A N 1
ATOM 655 C CA . TRP A 1 84 ? 9.575 9.451 -17.130 1.00 98.69 84 TRP A CA 1
ATOM 656 C C . TRP A 1 84 ? 9.396 9.401 -18.651 1.00 98.69 84 TRP A C 1
ATOM 658 O O . TRP A 1 84 ? 8.792 10.298 -19.232 1.00 98.69 84 TRP A O 1
ATOM 668 N N . ALA A 1 85 ? 9.912 8.360 -19.302 1.00 98.44 85 ALA A N 1
ATOM 669 C CA . ALA A 1 85 ? 9.769 8.164 -20.742 1.00 98.44 85 ALA A CA 1
ATOM 670 C C . ALA A 1 85 ? 8.497 7.394 -21.138 1.00 98.44 85 ALA A C 1
ATOM 672 O O . ALA A 1 85 ? 8.222 7.237 -22.328 1.00 98.44 85 ALA A O 1
ATOM 673 N N . SER A 1 86 ? 7.734 6.881 -20.168 1.00 98.50 86 SER A N 1
ATOM 674 C CA . SER A 1 86 ? 6.511 6.130 -20.447 1.00 98.50 86 SER A CA 1
ATOM 675 C C . SER A 1 86 ? 5.411 7.033 -21.005 1.00 98.50 86 SER A C 1
ATOM 677 O O . SER A 1 86 ? 5.281 8.201 -20.636 1.00 98.50 86 SER A O 1
ATOM 679 N N . GLN A 1 87 ? 4.546 6.466 -21.841 1.00 98.44 87 GLN A N 1
ATOM 680 C CA . GLN A 1 87 ? 3.386 7.164 -22.385 1.00 98.44 87 GLN A CA 1
ATOM 681 C C . GLN A 1 87 ? 2.450 7.657 -21.273 1.00 98.44 87 GLN A C 1
ATOM 683 O O . GLN A 1 87 ? 1.872 8.733 -21.402 1.00 98.44 87 GLN A O 1
ATOM 688 N N . ALA A 1 88 ? 2.334 6.912 -20.169 1.00 98.38 88 ALA A N 1
ATOM 689 C CA . ALA A 1 88 ? 1.575 7.332 -18.995 1.00 98.38 88 ALA A CA 1
ATOM 690 C C . ALA A 1 88 ? 2.098 8.653 -18.412 1.00 98.38 88 ALA A C 1
ATOM 692 O O . ALA A 1 88 ? 1.295 9.530 -18.090 1.00 98.38 88 ALA A O 1
ATOM 693 N N . PHE A 1 89 ? 3.424 8.812 -18.318 1.00 98.56 89 PHE A N 1
ATOM 694 C CA . PHE A 1 89 ? 4.044 10.059 -17.868 1.00 98.56 89 PHE A CA 1
ATOM 695 C C . PHE A 1 89 ? 3.826 11.180 -18.878 1.00 98.56 89 PHE A C 1
ATOM 697 O O . PHE A 1 89 ? 3.395 12.257 -18.492 1.00 98.56 89 PHE A O 1
ATOM 704 N N . LEU A 1 90 ? 4.021 10.920 -20.173 1.00 98.06 90 LEU A N 1
ATOM 705 C CA . LEU A 1 90 ? 3.793 11.929 -21.215 1.00 98.06 90 LEU A CA 1
ATOM 706 C C . LEU A 1 90 ? 2.337 12.422 -21.270 1.00 98.06 90 LEU A C 1
ATOM 708 O O . LEU A 1 90 ? 2.095 13.572 -21.624 1.00 98.06 90 LEU A O 1
ATOM 712 N N . GLN A 1 91 ? 1.369 11.568 -20.927 1.00 98.06 91 GLN A N 1
ATOM 713 C CA . GLN A 1 91 ? -0.049 11.931 -20.883 1.00 98.06 91 GLN A CA 1
ATOM 714 C C . GLN A 1 91 ? -0.432 12.695 -19.611 1.00 98.06 91 GLN A C 1
ATOM 716 O O . GLN A 1 91 ? -1.250 13.606 -19.692 1.00 98.06 91 GLN A O 1
ATOM 721 N N . ASN A 1 92 ? 0.118 12.321 -18.449 1.00 97.69 92 ASN A N 1
ATOM 722 C CA . ASN A 1 92 ? -0.215 12.937 -17.158 1.00 97.69 92 ASN A CA 1
ATOM 723 C C . ASN A 1 92 ? 1.040 13.109 -16.273 1.00 97.69 92 ASN A C 1
ATOM 725 O O . ASN A 1 92 ? 1.195 12.367 -15.297 1.00 97.69 92 ASN A O 1
ATOM 729 N N . PRO A 1 93 ? 1.933 14.070 -16.584 1.00 98.25 93 PRO A N 1
ATOM 730 C CA . PRO A 1 93 ? 3.215 14.209 -15.891 1.00 98.25 93 PRO A CA 1
ATOM 731 C C . PRO A 1 93 ? 3.071 14.445 -14.385 1.00 98.25 93 PRO A C 1
ATOM 733 O O . PRO A 1 93 ? 3.669 13.720 -13.597 1.00 98.25 93 PRO A O 1
ATOM 736 N N . GLU A 1 94 ? 2.227 15.404 -13.987 1.00 98.38 94 GLU A N 1
ATOM 737 C CA . GLU A 1 94 ? 2.047 15.803 -12.581 1.00 98.38 94 GLU A CA 1
ATOM 738 C C . GLU A 1 94 ? 1.574 14.635 -11.706 1.00 98.38 94 GLU A C 1
ATOM 740 O O . GLU A 1 94 ? 2.097 14.394 -10.620 1.00 98.38 94 GLU A O 1
ATOM 745 N N . GLU A 1 95 ? 0.601 13.863 -12.197 1.00 98.06 95 GLU A N 1
ATOM 746 C CA . GLU A 1 95 ? 0.079 12.717 -11.458 1.00 98.06 95 GLU A CA 1
ATOM 747 C C . GLU A 1 95 ? 1.118 11.592 -11.359 1.00 98.06 95 GLU A C 1
ATOM 749 O O . GLU A 1 95 ? 1.278 10.977 -10.304 1.00 98.06 95 GLU A O 1
ATOM 754 N N . MET A 1 96 ? 1.835 11.312 -12.448 1.00 98.62 96 MET A N 1
ATOM 755 C CA . MET A 1 96 ? 2.855 10.264 -12.468 1.00 98.62 96 MET A CA 1
ATOM 756 C C . MET A 1 96 ? 4.063 10.616 -11.593 1.00 98.62 96 MET A C 1
ATOM 758 O O . MET A 1 96 ? 4.606 9.728 -10.934 1.00 98.62 96 MET A O 1
ATOM 762 N N . GLU A 1 97 ? 4.444 11.892 -11.535 1.00 98.62 97 GLU A N 1
ATOM 763 C CA . GLU A 1 97 ? 5.463 12.396 -10.615 1.00 98.62 97 GLU A CA 1
ATOM 764 C C . GLU A 1 97 ? 5.015 12.238 -9.158 1.00 98.62 97 GLU A C 1
ATOM 766 O O . GLU A 1 97 ? 5.728 11.609 -8.377 1.00 98.62 97 GLU A O 1
ATOM 771 N N . ALA A 1 98 ? 3.794 12.659 -8.809 1.00 98.56 98 ALA A N 1
ATOM 772 C CA . ALA A 1 98 ? 3.250 12.481 -7.460 1.00 98.56 98 ALA A CA 1
ATOM 773 C C . ALA A 1 98 ? 3.169 10.997 -7.038 1.00 98.56 98 ALA A C 1
ATOM 775 O O . ALA A 1 98 ? 3.486 10.633 -5.897 1.00 98.56 98 ALA A O 1
ATOM 776 N N . LEU A 1 99 ? 2.781 10.106 -7.959 1.00 98.62 99 LEU A N 1
ATOM 777 C CA . LEU A 1 99 ? 2.787 8.657 -7.729 1.00 98.62 99 LEU A CA 1
ATOM 778 C C . LEU A 1 99 ? 4.205 8.126 -7.501 1.00 98.62 99 LEU A C 1
ATOM 780 O O . LEU A 1 99 ? 4.422 7.335 -6.584 1.00 98.62 99 LEU A O 1
ATOM 784 N N . TRP A 1 100 ? 5.176 8.552 -8.311 1.00 98.75 100 TRP A N 1
ATOM 785 C CA . TRP A 1 100 ? 6.569 8.154 -8.133 1.00 98.75 100 TRP A CA 1
ATOM 786 C C . TRP A 1 100 ? 7.107 8.628 -6.782 1.00 98.75 100 TRP A C 1
ATOM 788 O O . TRP A 1 100 ? 7.552 7.807 -5.984 1.00 98.75 100 TRP A O 1
ATOM 798 N N . GLU A 1 101 ? 7.010 9.923 -6.482 1.00 98.38 101 GLU A N 1
ATOM 799 C CA . GLU A 1 101 ? 7.545 10.529 -5.257 1.00 98.38 101 GLU A CA 1
ATOM 800 C C . GLU A 1 101 ? 6.977 9.906 -3.980 1.00 98.38 101 GLU A C 1
ATOM 802 O O . GLU A 1 101 ? 7.707 9.704 -3.005 1.00 98.38 101 GLU A O 1
ATOM 807 N N . SER A 1 102 ? 5.692 9.547 -3.994 1.00 98.12 102 SER A N 1
ATOM 808 C CA . SER A 1 102 ? 5.027 8.951 -2.833 1.00 98.12 102 SER A CA 1
ATOM 809 C C . SER A 1 102 ? 5.426 7.498 -2.556 1.00 98.12 102 SER A C 1
ATOM 811 O O . SER A 1 102 ? 5.250 7.042 -1.425 1.00 98.12 102 SER A O 1
ATOM 813 N N . CYS A 1 103 ? 5.996 6.764 -3.523 1.00 98.44 103 CYS A N 1
ATOM 814 C CA . CYS A 1 103 ? 6.381 5.362 -3.313 1.00 98.44 103 CYS A CA 1
ATOM 815 C C . CYS A 1 103 ? 7.852 5.027 -3.584 1.00 98.44 103 CYS A C 1
ATOM 817 O O . CYS A 1 103 ? 8.331 4.031 -3.049 1.00 98.44 103 CYS A O 1
ATOM 819 N N . GLU A 1 104 ? 8.609 5.828 -4.337 1.00 98.31 104 GLU A N 1
ATOM 820 C CA . GLU A 1 104 ? 9.941 5.456 -4.842 1.00 98.31 104 GLU A CA 1
ATOM 821 C C . GLU A 1 104 ? 10.965 5.120 -3.752 1.00 98.31 104 GLU A C 1
ATOM 823 O O . GLU A 1 104 ? 11.809 4.241 -3.933 1.00 98.31 104 GLU A O 1
ATOM 828 N N . LYS A 1 105 ? 10.885 5.791 -2.597 1.00 98.19 105 LYS A N 1
ATOM 829 C CA . LYS A 1 105 ? 11.752 5.509 -1.445 1.00 98.19 105 LYS A CA 1
ATOM 830 C C . LYS A 1 105 ? 11.411 4.156 -0.827 1.00 98.19 105 LYS A C 1
ATOM 832 O O . LYS A 1 105 ? 12.290 3.313 -0.671 1.00 98.19 105 LYS A O 1
ATOM 837 N N . LEU A 1 106 ? 10.136 3.926 -0.512 1.00 98.31 106 LEU A N 1
ATOM 838 C CA . LEU A 1 106 ? 9.684 2.687 0.124 1.00 98.31 106 LEU A CA 1
ATOM 839 C C . LEU A 1 106 ? 9.707 1.490 -0.834 1.00 98.31 106 LEU A C 1
ATOM 841 O O . LEU A 1 106 ? 9.959 0.378 -0.386 1.00 98.31 106 LEU A O 1
ATOM 845 N N . MET A 1 107 ? 9.541 1.706 -2.139 1.00 98.69 107 MET A N 1
ATOM 846 C CA . MET A 1 107 ? 9.629 0.672 -3.175 1.00 98.69 107 MET A CA 1
ATOM 847 C C . MET A 1 107 ? 10.991 -0.040 -3.175 1.00 98.69 107 MET A C 1
ATOM 849 O O . MET A 1 107 ? 11.050 -1.241 -3.420 1.00 98.69 107 MET A O 1
ATOM 853 N N . TYR A 1 108 ? 12.071 0.688 -2.875 1.00 98.69 108 TYR A N 1
ATOM 854 C CA . TYR A 1 108 ? 13.448 0.175 -2.874 1.00 98.69 108 TYR A CA 1
ATOM 855 C C . TYR A 1 108 ? 14.046 -0.038 -1.481 1.00 98.69 108 TYR A C 1
ATOM 857 O O . TYR A 1 108 ? 15.091 -0.674 -1.350 1.00 98.69 108 TYR A O 1
ATOM 865 N N . SER A 1 109 ? 13.420 0.510 -0.442 1.00 98.19 109 SER A N 1
ATOM 866 C CA . SER A 1 109 ? 13.965 0.466 0.909 1.00 98.19 109 SER A CA 1
ATOM 867 C C . SER A 1 109 ? 13.905 -0.942 1.509 1.00 98.19 109 SER A C 1
ATOM 869 O O . SER A 1 109 ? 12.878 -1.624 1.461 1.00 98.19 109 SER A O 1
ATOM 871 N N . LEU A 1 110 ? 15.026 -1.345 2.111 1.00 97.75 110 LEU A N 1
ATOM 872 C CA . LEU A 1 110 ? 15.222 -2.602 2.840 1.00 97.75 110 LEU A CA 1
ATOM 873 C C . LEU A 1 110 ? 15.706 -2.342 4.274 1.00 97.75 110 LEU A C 1
ATOM 875 O O . LEU A 1 110 ? 16.453 -3.146 4.838 1.00 97.75 110 LEU A O 1
ATOM 879 N N . GLU A 1 111 ? 15.297 -1.216 4.862 1.00 97.19 111 GLU A N 1
ATOM 880 C CA . GLU A 1 111 ? 15.523 -0.946 6.284 1.00 97.19 111 GLU A CA 1
ATOM 881 C C . GLU A 1 111 ? 15.024 -2.119 7.149 1.00 97.19 111 GLU A C 1
ATOM 883 O O . GLU A 1 111 ? 14.023 -2.748 6.788 1.00 97.19 111 GLU A O 1
ATOM 888 N N . PRO A 1 112 ? 15.679 -2.446 8.281 1.00 95.75 112 PRO A N 1
ATOM 889 C CA . PRO A 1 112 ? 15.408 -3.672 9.039 1.00 95.75 112 PRO A CA 1
ATOM 890 C C . PRO A 1 112 ? 13.925 -3.919 9.351 1.00 95.75 112 PRO A C 1
ATOM 892 O O . PRO A 1 112 ? 13.424 -5.007 9.078 1.00 95.75 112 PRO A O 1
ATOM 895 N N . LEU A 1 113 ? 13.211 -2.888 9.818 1.00 93.06 113 LEU A N 1
ATOM 896 C CA . LEU A 1 113 ? 11.784 -2.956 10.165 1.00 93.06 113 LEU A CA 1
ATOM 897 C C . LEU A 1 113 ? 10.856 -3.151 8.961 1.00 93.06 113 LEU A C 1
ATOM 899 O O . LEU A 1 113 ? 9.688 -3.466 9.128 1.00 93.06 113 LEU A O 1
ATOM 903 N N . GLN A 1 114 ? 11.347 -2.948 7.742 1.00 96.12 114 GLN A N 1
ATOM 904 C CA . GLN A 1 114 ? 10.550 -3.065 6.525 1.00 96.12 114 GLN A CA 1
ATOM 905 C C . GLN A 1 114 ? 10.697 -4.431 5.864 1.00 96.12 114 GLN A C 1
ATOM 907 O O . GLN A 1 114 ? 9.975 -4.716 4.917 1.00 96.12 114 GLN A O 1
ATOM 912 N N . LYS A 1 115 ? 11.618 -5.289 6.313 1.00 96.88 115 LYS A N 1
ATOM 913 C CA . LYS A 1 115 ? 11.884 -6.572 5.642 1.00 96.88 115 LYS A CA 1
ATOM 914 C C . LYS A 1 115 ? 10.765 -7.592 5.824 1.00 96.88 115 LYS A C 1
ATOM 916 O O . LYS A 1 115 ? 10.616 -8.461 4.966 1.00 96.88 115 LYS A O 1
ATOM 921 N N . HIS A 1 116 ? 9.981 -7.459 6.889 1.00 97.06 116 HIS A N 1
ATOM 922 C CA . HIS A 1 116 ? 8.908 -8.380 7.242 1.00 97.06 116 HIS A CA 1
ATOM 923 C C . HIS A 1 116 ? 7.621 -7.625 7.567 1.00 97.06 116 HIS A C 1
ATOM 925 O O . HIS A 1 116 ? 7.665 -6.457 7.968 1.00 97.06 116 HIS A O 1
ATOM 931 N N . LEU A 1 117 ? 6.480 -8.293 7.402 1.00 97.12 117 LEU A N 1
ATOM 932 C CA . LEU A 1 117 ? 5.242 -7.836 8.021 1.00 97.12 117 LEU A CA 1
ATOM 933 C C . LEU A 1 117 ? 5.252 -8.199 9.509 1.00 97.12 117 LEU A C 1
ATOM 935 O O . LEU A 1 117 ? 5.696 -9.280 9.891 1.00 97.12 117 LEU A O 1
ATOM 939 N N . GLY A 1 118 ? 4.781 -7.287 10.355 1.00 94.31 118 GLY A N 1
ATOM 940 C CA . GLY A 1 118 ? 4.833 -7.460 11.804 1.00 94.31 118 GLY A CA 1
ATOM 941 C C . GLY A 1 118 ? 4.296 -6.256 12.570 1.00 94.31 118 GLY A C 1
ATOM 942 O O . GLY A 1 118 ? 4.092 -5.181 12.009 1.00 94.31 118 GLY A O 1
ATOM 943 N N . LEU A 1 119 ? 4.045 -6.450 13.864 1.00 92.00 119 LEU A N 1
ATOM 944 C CA . LEU A 1 119 ? 3.595 -5.411 14.793 1.00 92.00 119 LEU A CA 1
ATOM 945 C C . LEU A 1 119 ? 4.712 -5.095 15.796 1.00 92.00 119 LEU A C 1
ATOM 947 O O . LEU A 1 119 ? 5.523 -5.961 16.102 1.00 92.00 119 LEU A O 1
ATOM 951 N N . SER A 1 120 ? 4.715 -3.887 16.366 1.00 83.50 120 SER A N 1
ATOM 952 C CA . SER A 1 120 ? 5.535 -3.552 17.540 1.00 83.50 120 SER A CA 1
ATOM 953 C C . SER A 1 120 ? 7.053 -3.712 17.346 1.00 83.50 120 SER A C 1
ATOM 955 O O . SER A 1 120 ? 7.723 -4.318 18.176 1.00 83.50 120 SER A O 1
ATOM 957 N N . GLY A 1 121 ? 7.610 -3.161 16.264 1.00 81.81 121 GLY A N 1
ATOM 958 C CA . GLY A 1 121 ? 9.058 -3.215 16.001 1.00 81.81 121 GLY A CA 1
ATOM 959 C C . GLY A 1 121 ? 9.547 -4.516 15.355 1.00 81.81 121 GLY A C 1
ATOM 960 O O . GLY A 1 121 ? 10.727 -4.630 15.050 1.00 81.81 121 GLY A O 1
ATOM 961 N N . GLU A 1 122 ? 8.648 -5.460 15.079 1.00 87.62 122 GLU A N 1
ATOM 962 C CA . GLU A 1 122 ? 8.967 -6.704 14.362 1.00 87.62 122 GLU A CA 1
ATOM 963 C C . GLU A 1 122 ? 8.760 -6.589 12.841 1.00 87.62 122 GLU A C 1
ATOM 965 O O . GLU A 1 122 ? 9.173 -7.462 12.078 1.00 87.62 122 GLU A O 1
ATOM 970 N N . GLY A 1 123 ? 8.117 -5.517 12.368 1.00 93.75 123 GLY A N 1
ATOM 971 C CA . GLY A 1 123 ? 7.826 -5.347 10.950 1.00 93.75 123 GLY A CA 1
ATOM 972 C C . GLY A 1 123 ? 6.908 -4.171 10.628 1.00 93.75 123 GLY A C 1
ATOM 973 O O . GLY A 1 123 ? 6.652 -3.302 11.466 1.00 93.75 123 GLY A O 1
ATOM 974 N N . VAL A 1 124 ? 6.392 -4.177 9.397 1.00 95.88 124 VAL A N 1
ATOM 975 C CA . VAL A 1 124 ? 5.357 -3.252 8.916 1.00 95.88 124 VAL A CA 1
ATOM 976 C C . VAL A 1 124 ? 3.982 -3.905 9.031 1.00 95.88 124 VAL A C 1
ATOM 978 O O . VAL A 1 124 ? 3.796 -5.064 8.675 1.00 95.88 124 VAL A O 1
ATOM 981 N N . SER A 1 125 ? 2.985 -3.142 9.469 1.00 96.62 125 SER A N 1
ATOM 982 C CA . SER A 1 125 ? 1.583 -3.542 9.389 1.00 96.62 125 SER A CA 1
ATOM 983 C C . SER A 1 125 ? 0.725 -2.344 9.020 1.00 96.62 125 SER A C 1
ATOM 985 O O . SER A 1 125 ? 1.022 -1.211 9.392 1.00 96.62 125 SER A O 1
ATOM 987 N N . THR A 1 126 ? -0.345 -2.602 8.275 1.00 97.62 126 THR A N 1
ATOM 988 C CA . THR A 1 126 ? -1.385 -1.612 7.956 1.00 97.62 126 THR A CA 1
ATOM 989 C C . THR A 1 126 ? -2.739 -1.974 8.562 1.00 97.62 126 THR A C 1
ATOM 991 O O . THR A 1 126 ? -3.699 -1.225 8.380 1.00 97.62 126 THR A O 1
ATOM 994 N N . TYR A 1 127 ? -2.815 -3.082 9.315 1.00 97.94 127 TYR A N 1
ATOM 995 C CA . TYR A 1 127 ? -3.949 -3.416 10.189 1.00 97.94 127 TYR A CA 1
ATOM 996 C C . TYR A 1 127 ? -3.967 -2.558 11.455 1.00 97.94 127 TYR A C 1
ATOM 998 O O . TYR A 1 127 ? -5.027 -2.317 12.032 1.00 97.94 127 TYR A O 1
ATOM 1006 N N . PHE A 1 128 ? -2.787 -2.088 11.854 1.00 97.69 128 PHE A N 1
ATOM 1007 C CA . PHE A 1 128 ? -2.560 -1.225 12.998 1.00 97.69 128 PHE A CA 1
ATOM 1008 C C . PHE A 1 128 ? -1.860 0.056 12.536 1.00 97.69 128 PHE A C 1
ATOM 1010 O O . PHE A 1 128 ? -1.080 0.017 11.582 1.00 97.69 128 PHE A O 1
ATOM 1017 N N . SER A 1 129 ? -2.095 1.190 13.198 1.00 96.12 129 SER A N 1
ATOM 1018 C CA . SER A 1 129 ? -1.236 2.365 13.005 1.00 96.12 129 SER A CA 1
ATOM 1019 C C . SER A 1 129 ? 0.191 2.085 13.492 1.00 96.12 129 SER A C 1
ATOM 1021 O O . SER A 1 129 ? 0.412 1.262 14.377 1.00 96.12 129 SER A O 1
ATOM 1023 N N . ALA A 1 130 ? 1.178 2.784 12.923 1.00 93.06 130 ALA A N 1
ATOM 1024 C CA . ALA A 1 130 ? 2.603 2.496 13.138 1.00 93.06 130 ALA A CA 1
ATOM 1025 C C . ALA A 1 130 ? 3.077 2.600 14.604 1.00 93.06 130 ALA A C 1
ATOM 1027 O O . ALA A 1 130 ? 4.110 2.044 14.960 1.00 93.06 130 ALA A O 1
ATOM 1028 N N . ASN A 1 131 ? 2.334 3.317 15.445 1.00 94.31 131 ASN A N 1
ATOM 1029 C CA . ASN A 1 131 ? 2.587 3.496 16.874 1.00 94.31 131 ASN A CA 1
ATOM 1030 C C . ASN A 1 131 ? 1.898 2.445 17.769 1.00 94.31 131 ASN A C 1
ATOM 1032 O O . ASN A 1 131 ? 1.974 2.566 18.991 1.00 94.31 131 ASN A O 1
ATOM 1036 N N . CYS A 1 132 ? 1.212 1.452 17.195 1.00 96.56 132 CYS A N 1
ATOM 1037 C CA . CYS A 1 132 ? 0.602 0.370 17.961 1.00 96.56 132 CYS A CA 1
ATOM 1038 C C . CYS A 1 132 ? 1.633 -0.687 18.384 1.00 96.56 132 CYS A C 1
ATOM 1040 O O . CYS A 1 132 ? 2.427 -1.171 17.572 1.00 96.56 132 CYS A O 1
ATOM 1042 N N . SER A 1 133 ? 1.549 -1.108 19.642 1.00 95.69 133 SER A N 1
ATOM 1043 C CA . SER A 1 133 ? 2.284 -2.234 20.206 1.00 95.69 133 SER A CA 1
ATOM 1044 C C . SER A 1 133 ? 1.421 -3.497 20.317 1.00 95.69 133 SER A C 1
ATOM 1046 O O . SER A 1 133 ? 0.221 -3.506 20.023 1.00 95.69 133 SER A O 1
ATOM 1048 N N . MET A 1 134 ? 2.033 -4.592 20.772 1.00 95.94 134 MET A N 1
ATOM 1049 C CA . MET A 1 134 ? 1.311 -5.835 21.051 1.00 95.94 134 MET A CA 1
ATOM 1050 C C . MET A 1 134 ? 0.318 -5.681 22.217 1.00 95.94 134 MET A C 1
ATOM 1052 O O . MET A 1 134 ? -0.727 -6.332 22.244 1.00 95.94 134 MET A O 1
ATOM 1056 N N . GLU A 1 135 ? 0.623 -4.816 23.181 1.00 96.62 135 GLU A N 1
ATOM 1057 C CA . GLU A 1 135 ? -0.265 -4.460 24.291 1.00 96.62 135 GLU A CA 1
ATOM 1058 C C . GLU A 1 135 ? -1.512 -3.740 23.779 1.00 96.62 135 GLU A C 1
ATOM 1060 O O . GLU A 1 135 ? -2.618 -4.084 24.197 1.00 96.62 135 GLU A O 1
ATOM 1065 N N . ASP A 1 136 ? -1.349 -2.820 22.823 1.00 97.25 136 ASP A N 1
ATOM 1066 C CA . ASP A 1 136 ? -2.468 -2.112 22.196 1.00 97.25 136 ASP A CA 1
ATOM 1067 C C . ASP A 1 136 ? -3.398 -3.094 21.462 1.00 97.25 136 ASP A C 1
ATOM 1069 O O . ASP A 1 136 ? -4.619 -3.037 21.616 1.00 97.25 136 ASP A O 1
ATOM 1073 N N . ALA A 1 137 ? -2.829 -4.054 20.720 1.00 97.44 137 ALA A N 1
ATOM 1074 C CA . ALA A 1 137 ? -3.602 -5.094 20.038 1.00 97.44 137 ALA A CA 1
ATOM 1075 C C . ALA A 1 137 ? -4.381 -5.985 21.022 1.00 97.44 137 ALA A C 1
ATOM 1077 O O . ALA A 1 137 ? -5.562 -6.262 20.809 1.00 97.44 137 ALA A O 1
ATOM 1078 N N . LYS A 1 138 ? -3.753 -6.394 22.133 1.00 97.94 138 LYS A N 1
ATOM 1079 C CA . LYS A 1 138 ? -4.415 -7.178 23.192 1.00 97.94 138 LYS A CA 1
ATOM 1080 C C . LYS A 1 138 ? -5.531 -6.388 23.876 1.00 97.94 138 LYS A C 1
ATOM 1082 O O . LYS A 1 138 ? -6.589 -6.952 24.151 1.00 97.94 138 LYS A O 1
ATOM 1087 N N . LEU A 1 139 ? -5.308 -5.102 24.154 1.00 98.19 139 LEU A N 1
ATOM 1088 C CA . LEU A 1 139 ? -6.309 -4.225 24.759 1.00 98.19 139 LEU A CA 1
ATOM 1089 C C . LEU A 1 139 ? -7.516 -4.047 23.830 1.00 98.19 139 LEU A C 1
ATOM 1091 O O . LEU A 1 139 ? -8.656 -4.196 24.269 1.00 98.19 139 LEU A O 1
ATOM 1095 N N . ALA A 1 140 ? -7.269 -3.798 22.543 1.00 97.81 140 ALA A N 1
ATOM 1096 C CA . ALA A 1 140 ? -8.324 -3.702 21.544 1.00 97.81 140 ALA A CA 1
ATOM 1097 C C . ALA A 1 140 ? -9.110 -5.013 21.410 1.00 97.81 140 ALA A C 1
ATOM 1099 O O . ALA A 1 140 ? -10.334 -4.966 21.361 1.00 97.81 140 ALA A O 1
ATOM 1100 N N . GLN A 1 141 ? -8.447 -6.175 21.430 1.00 98.12 141 GLN A N 1
ATOM 1101 C CA . GLN A 1 141 ? -9.141 -7.466 21.373 1.00 98.12 141 GLN A CA 1
ATOM 1102 C C . GLN A 1 141 ? -10.093 -7.657 22.561 1.00 98.12 141 GLN A C 1
ATOM 1104 O O . GLN A 1 141 ? -11.256 -7.995 22.361 1.00 98.12 141 GLN A O 1
ATOM 1109 N N . LYS A 1 142 ? -9.648 -7.357 23.789 1.00 98.31 142 LYS A N 1
ATOM 1110 C CA . LYS A 1 142 ? -10.525 -7.402 24.974 1.00 98.31 142 LYS A CA 1
ATOM 1111 C C . LYS A 1 142 ? -11.726 -6.465 24.842 1.00 98.31 142 LYS A C 1
ATOM 1113 O O . LYS A 1 142 ? -12.839 -6.829 25.221 1.00 98.31 142 LYS A O 1
ATOM 1118 N N . PHE A 1 143 ? -11.503 -5.257 24.322 1.00 97.75 143 PHE A N 1
ATOM 1119 C CA . PHE A 1 143 ? -12.581 -4.307 24.065 1.00 97.75 143 PHE A CA 1
ATOM 1120 C C . PHE A 1 143 ? -13.593 -4.883 23.063 1.00 97.75 143 PHE A C 1
ATOM 1122 O O . PHE A 1 143 ? -14.790 -4.895 23.357 1.00 97.75 143 PHE A O 1
ATOM 1129 N N . LEU A 1 144 ? -13.120 -5.406 21.927 1.00 96.69 144 LEU A N 1
ATOM 1130 C CA . LEU A 1 144 ? -13.951 -6.025 20.891 1.00 96.69 144 LEU A CA 1
ATOM 1131 C C . LEU A 1 144 ? -14.795 -7.179 21.452 1.00 96.69 144 LEU A C 1
ATOM 1133 O O . LEU A 1 144 ? -16.012 -7.191 21.255 1.00 96.69 144 LEU A O 1
ATOM 1137 N N . ASP A 1 145 ? -14.180 -8.071 22.233 1.00 96.94 145 ASP A N 1
ATOM 1138 C CA . ASP A 1 145 ? -14.863 -9.192 22.887 1.00 96.94 145 ASP A CA 1
ATOM 1139 C C . ASP A 1 145 ? -15.955 -8.693 23.849 1.00 96.94 145 ASP A C 1
ATOM 1141 O O . ASP A 1 145 ? -17.085 -9.180 23.818 1.00 96.94 145 ASP A O 1
ATOM 1145 N N . SER A 1 146 ? -15.666 -7.656 24.650 1.00 95.94 146 SER A N 1
ATOM 1146 C CA . SER A 1 146 ? -16.638 -7.070 25.591 1.00 95.94 146 SER A CA 1
ATOM 1147 C C . SER A 1 146 ? -17.869 -6.463 24.907 1.00 95.94 146 SER A C 1
ATOM 1149 O O . SER A 1 146 ? -18.942 -6.392 25.506 1.00 95.94 146 SER A O 1
ATOM 1151 N N . GLN A 1 147 ? -17.716 -6.014 23.657 1.00 93.75 147 GLN A N 1
ATOM 1152 C CA . GLN A 1 147 ? -18.785 -5.418 22.854 1.00 93.75 147 GLN A CA 1
ATOM 1153 C C . GLN A 1 147 ? -19.425 -6.417 21.876 1.00 93.75 147 GLN A C 1
ATOM 1155 O O . GLN A 1 147 ? -20.323 -6.032 21.127 1.00 93.75 147 GLN A O 1
ATOM 1160 N N . ASN A 1 148 ? -18.993 -7.686 21.874 1.00 92.94 148 ASN A N 1
ATOM 1161 C CA . ASN A 1 148 ? -19.371 -8.699 20.882 1.00 92.94 148 ASN A CA 1
ATOM 1162 C C . ASN A 1 148 ? -19.126 -8.241 19.427 1.00 92.94 148 ASN A C 1
ATOM 1164 O O . ASN A 1 148 ? -19.931 -8.509 18.533 1.00 92.94 148 ASN A O 1
ATOM 1168 N N . ILE A 1 149 ? -18.023 -7.528 19.186 1.00 92.62 149 ILE A N 1
ATOM 1169 C CA . ILE A 1 149 ? -17.609 -7.072 17.853 1.00 92.62 149 ILE A CA 1
ATOM 1170 C C . ILE A 1 149 ? -16.523 -8.016 17.336 1.00 92.62 149 ILE A C 1
ATOM 1172 O O . ILE A 1 149 ? -15.520 -8.252 17.999 1.00 92.62 149 ILE A O 1
ATOM 1176 N N . SER A 1 150 ? -16.699 -8.548 16.127 1.00 94.69 150 SER A N 1
ATOM 1177 C CA . SER A 1 150 ? -15.670 -9.374 15.493 1.00 94.69 150 SER A CA 1
ATOM 1178 C C . SER A 1 150 ? -14.522 -8.523 14.946 1.00 94.69 150 SER A C 1
ATOM 1180 O O . SER A 1 150 ? -14.759 -7.495 14.318 1.00 94.69 150 SER A O 1
ATOM 1182 N N . ALA A 1 151 ? -13.282 -8.991 15.108 1.00 95.75 151 ALA A N 1
ATOM 1183 C CA . ALA A 1 151 ? -12.100 -8.311 14.580 1.00 95.75 151 ALA A CA 1
ATOM 1184 C C . ALA A 1 151 ? -11.907 -8.476 13.055 1.00 95.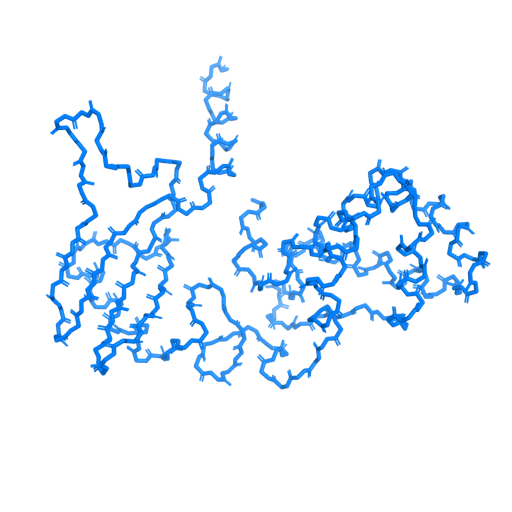75 151 ALA A C 1
ATOM 1186 O O . ALA A 1 151 ? -11.138 -7.722 12.458 1.00 95.75 151 ALA A O 1
ATOM 1187 N N . TYR A 1 152 ? -12.592 -9.432 12.406 1.00 96.62 152 TYR A N 1
ATOM 1188 C CA . TYR A 1 152 ? -12.306 -9.848 11.021 1.00 96.62 152 TYR A CA 1
ATOM 1189 C C . TYR A 1 152 ? -12.373 -8.727 9.977 1.00 96.62 152 TYR A C 1
ATOM 1191 O O . TYR A 1 152 ? -11.630 -8.756 8.999 1.00 96.62 152 TYR A O 1
ATOM 1199 N N . ASN A 1 153 ? -13.267 -7.757 10.153 1.00 97.00 153 ASN A N 1
ATOM 1200 C CA . ASN A 1 153 ? -13.451 -6.638 9.231 1.00 97.00 153 ASN A CA 1
ATOM 1201 C C . ASN A 1 153 ? -13.042 -5.297 9.857 1.00 97.00 153 ASN A C 1
ATOM 1203 O O . ASN A 1 153 ? -13.603 -4.264 9.490 1.00 97.00 153 ASN A O 1
ATOM 1207 N N . THR A 1 154 ? -12.101 -5.312 10.805 1.00 97.12 154 THR A N 1
ATOM 1208 C CA . THR A 1 154 ? -11.674 -4.119 11.547 1.00 97.12 154 THR A CA 1
ATOM 1209 C C . THR A 1 154 ? -10.190 -3.813 11.373 1.00 97.12 154 THR A C 1
ATOM 1211 O O . THR A 1 154 ? -9.382 -4.703 11.106 1.00 97.12 154 THR A O 1
ATOM 1214 N N . ARG A 1 155 ? -9.831 -2.543 11.567 1.00 98.44 155 ARG A N 1
ATOM 1215 C CA . ARG A 1 155 ? -8.458 -2.077 11.799 1.00 98.44 155 ARG A CA 1
ATOM 1216 C C . ARG A 1 155 ? -8.389 -1.208 13.047 1.00 98.44 155 ARG A C 1
ATOM 1218 O O . ARG A 1 155 ? -9.405 -0.643 13.453 1.00 98.44 155 ARG A O 1
ATOM 1225 N N . LEU A 1 156 ? -7.196 -1.088 13.626 1.00 98.38 156 LEU A N 1
ATOM 1226 C CA . LEU A 1 156 ? -6.961 -0.318 14.847 1.00 98.38 156 LEU A CA 1
ATOM 1227 C C . LEU A 1 156 ? -6.030 0.869 14.591 1.00 98.38 156 LEU A C 1
ATOM 1229 O O . LEU A 1 156 ? -4.884 0.695 14.179 1.00 98.38 156 LEU A O 1
ATOM 1233 N N . PHE A 1 157 ? -6.482 2.075 14.919 1.00 98.06 157 PHE A N 1
ATOM 1234 C CA . PHE A 1 157 ? -5.654 3.278 14.858 1.00 98.06 157 PHE A CA 1
ATOM 1235 C C . PHE A 1 157 ? -5.515 3.891 16.244 1.00 98.06 157 PHE A C 1
ATOM 1237 O O . PHE A 1 157 ? -6.505 4.144 16.924 1.00 98.06 157 PHE A O 1
ATOM 1244 N N . LYS A 1 158 ? -4.279 4.143 16.661 1.00 97.50 158 LYS A N 1
ATOM 1245 C CA . LYS A 1 158 ? -3.931 4.741 17.946 1.00 97.50 158 LYS A CA 1
ATOM 1246 C C . LYS A 1 158 ? -3.532 6.196 17.756 1.00 97.50 158 LYS A C 1
ATOM 1248 O O . LYS A 1 158 ? -2.635 6.513 16.978 1.00 97.50 158 LYS A O 1
ATOM 1253 N N . THR A 1 159 ? -4.167 7.077 18.515 1.00 97.12 159 THR A N 1
ATOM 1254 C CA . THR A 1 159 ? -3.812 8.495 18.610 1.00 97.12 159 THR A CA 1
ATOM 1255 C C . THR A 1 159 ? -3.454 8.825 20.050 1.00 97.12 159 THR A C 1
ATOM 1257 O O . THR A 1 159 ? -4.146 8.411 20.978 1.00 97.12 159 THR A O 1
ATOM 1260 N N . GLU A 1 160 ? -2.373 9.574 20.238 1.00 94.44 160 GLU A N 1
ATOM 1261 C CA . GLU A 1 160 ? -1.926 10.038 21.548 1.00 94.44 160 GLU A CA 1
ATOM 1262 C C . GLU A 1 160 ? -1.882 11.564 21.536 1.00 94.44 160 GLU A C 1
ATOM 1264 O O . GLU A 1 160 ? -1.232 12.180 20.693 1.00 94.44 160 GLU A O 1
ATOM 1269 N N . THR A 1 161 ? -2.629 12.206 22.431 1.00 91.69 161 THR A N 1
ATOM 1270 C CA . THR A 1 161 ? -2.714 13.672 22.501 1.00 91.69 161 THR A CA 1
ATOM 1271 C C . THR A 1 161 ? -2.810 14.109 23.954 1.00 91.69 161 THR A C 1
ATOM 1273 O O . THR A 1 161 ? -3.654 13.625 24.705 1.00 91.69 161 THR A O 1
ATOM 1276 N N . GLY A 1 162 ? -1.927 15.020 24.376 1.00 87.25 162 GLY A N 1
ATOM 1277 C CA . GLY A 1 162 ? -1.917 15.535 25.751 1.00 87.25 162 GLY A CA 1
ATOM 1278 C C . GLY A 1 162 ? -1.743 14.447 26.820 1.00 87.25 162 GLY A C 1
ATOM 1279 O O . GLY A 1 162 ? -2.359 14.535 27.878 1.00 87.25 162 GLY A O 1
ATOM 1280 N N . GLY A 1 163 ? -0.972 13.394 26.521 1.00 86.38 163 GLY A N 1
ATOM 1281 C CA . GLY A 1 163 ? -0.760 12.252 27.420 1.00 86.38 163 GLY A CA 1
ATOM 1282 C C . GLY A 1 163 ? -1.947 11.289 27.534 1.00 86.38 163 GLY A C 1
ATOM 1283 O O . GLY A 1 163 ? -1.914 10.390 28.368 1.00 86.38 163 GLY A O 1
ATOM 1284 N N . LYS A 1 164 ? -2.996 11.466 26.721 1.00 91.19 164 LYS A N 1
ATOM 1285 C CA . LYS A 1 164 ? -4.138 10.549 26.645 1.00 91.19 164 LYS A CA 1
ATOM 1286 C C . LYS A 1 164 ? -4.066 9.721 25.374 1.00 91.19 164 LYS A C 1
ATOM 1288 O O . LYS A 1 164 ? -3.854 10.269 24.292 1.00 91.19 164 LYS A O 1
ATOM 1293 N N . THR A 1 165 ? -4.309 8.425 25.516 1.00 95.38 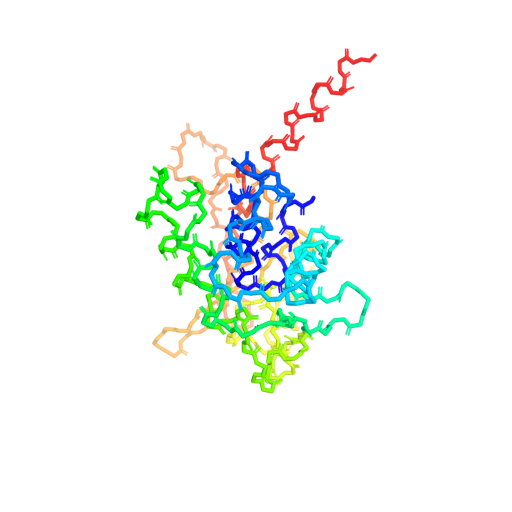165 THR A N 1
ATOM 1294 C CA . THR A 1 165 ? -4.377 7.476 24.406 1.00 95.38 165 THR A CA 1
ATOM 1295 C C . THR A 1 165 ? -5.833 7.226 24.021 1.00 95.38 165 THR A C 1
ATOM 1297 O O . THR A 1 165 ? -6.687 6.946 24.869 1.00 95.38 165 THR A O 1
ATOM 1300 N N . SER A 1 166 ? -6.121 7.325 22.728 1.00 96.75 166 SER A N 1
ATOM 1301 C CA . SER A 1 166 ? -7.415 6.994 22.138 1.00 96.75 166 SER A CA 1
ATOM 1302 C C . SER A 1 166 ? -7.245 6.046 20.962 1.00 96.75 166 SER A C 1
ATOM 1304 O O . SER A 1 166 ? -6.320 6.198 20.162 1.00 96.75 166 SER A O 1
ATOM 1306 N N . TYR A 1 167 ? -8.175 5.109 20.838 1.00 98.19 167 TYR A N 1
ATOM 1307 C CA . TYR A 1 167 ? -8.207 4.111 19.784 1.00 98.19 167 TYR A CA 1
ATOM 1308 C C . TYR A 1 167 ? -9.424 4.308 18.891 1.00 98.19 167 TYR A C 1
ATOM 1310 O O . TYR A 1 167 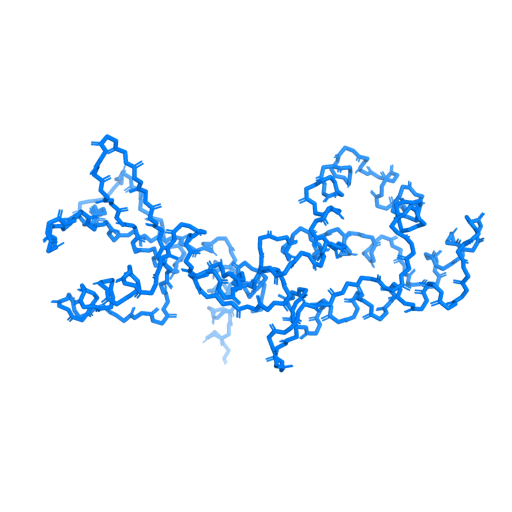? -10.533 4.556 19.365 1.00 98.19 167 TYR A O 1
ATOM 1318 N N . GLU A 1 168 ? -9.221 4.135 17.596 1.00 97.62 168 GLU A N 1
ATOM 1319 C CA . GLU A 1 168 ? -10.273 3.986 16.607 1.00 97.62 168 GLU A CA 1
ATOM 1320 C C . GLU A 1 168 ? -10.289 2.534 16.130 1.00 97.62 168 GLU A C 1
ATOM 1322 O O . GLU A 1 168 ? -9.302 2.044 15.579 1.00 97.62 168 GLU A O 1
ATOM 1327 N N . VAL A 1 169 ? -11.416 1.857 16.331 1.00 97.75 169 VAL A N 1
ATOM 1328 C CA . VAL A 1 169 ? -11.727 0.579 15.690 1.00 97.75 169 VAL A CA 1
ATOM 1329 C C . VAL A 1 169 ? -12.547 0.899 14.451 1.00 97.75 169 VAL A C 1
ATOM 1331 O O . VAL A 1 169 ? -13.727 1.232 14.560 1.00 97.75 169 VAL A O 1
ATOM 1334 N N . ARG A 1 170 ? -11.928 0.799 13.276 1.00 97.50 170 ARG A N 1
ATOM 1335 C CA . ARG A 1 170 ? -12.568 1.154 12.007 1.00 97.50 170 ARG A CA 1
ATOM 1336 C C . ARG A 1 170 ? -13.069 -0.088 11.287 1.00 97.50 170 ARG A C 1
ATOM 1338 O O . ARG A 1 170 ? -12.271 -0.953 10.932 1.00 97.50 170 ARG A O 1
ATOM 1345 N N . LEU A 1 171 ? -14.374 -0.163 11.050 1.00 96.69 171 LEU A N 1
ATOM 1346 C CA . LEU A 1 171 ? -15.021 -1.237 10.304 1.00 96.69 171 LEU A CA 1
ATOM 1347 C C . LEU A 1 171 ? -14.969 -0.980 8.795 1.00 96.69 171 LEU A C 1
ATOM 1349 O O . LEU A 1 171 ? -15.256 0.120 8.313 1.00 96.69 171 LEU A O 1
ATOM 1353 N N . ALA A 1 172 ? -14.695 -2.039 8.041 1.00 97.12 172 ALA A N 1
ATOM 1354 C CA . ALA A 1 172 ? -14.836 -2.056 6.594 1.00 97.12 172 ALA A CA 1
ATOM 1355 C C . ALA A 1 172 ? -16.318 -2.099 6.192 1.00 97.12 172 ALA A C 1
ATOM 1357 O O . ALA A 1 172 ? -17.030 -3.061 6.497 1.00 97.12 172 ALA A O 1
ATOM 1358 N N . SER A 1 173 ? -16.785 -1.059 5.499 1.00 95.81 173 SER A N 1
ATOM 1359 C CA . SER A 1 173 ? -18.160 -0.956 5.000 1.00 95.81 173 SER A CA 1
ATOM 1360 C C . SER A 1 173 ? -18.285 0.061 3.872 1.00 95.81 173 SER A C 1
ATOM 1362 O O . SER A 1 173 ? -17.482 0.978 3.752 1.00 95.81 173 SER A O 1
ATOM 1364 N N . VAL A 1 174 ? -19.345 -0.072 3.072 1.00 95.56 174 VAL A N 1
ATOM 1365 C CA . VAL A 1 174 ? -19.763 0.962 2.111 1.00 95.56 174 VAL A CA 1
ATOM 1366 C C . VAL A 1 174 ? -20.255 2.212 2.835 1.00 95.56 174 VAL A C 1
ATOM 1368 O O . VAL A 1 174 ? -19.841 3.322 2.514 1.00 95.56 174 VAL A O 1
ATOM 1371 N N . LEU A 1 175 ? -21.142 2.030 3.815 1.00 92.00 175 LEU A N 1
ATOM 1372 C CA . LEU A 1 175 ? -21.707 3.137 4.576 1.00 92.00 175 LEU A CA 1
ATOM 1373 C C . LEU A 1 175 ? -20.612 3.835 5.382 1.00 92.00 175 LEU A C 1
ATOM 1375 O O . LEU A 1 175 ? -19.748 3.158 5.938 1.00 92.00 175 LEU A O 1
ATOM 1379 N N . LEU A 1 176 ? -20.693 5.161 5.461 1.00 88.19 176 LEU A N 1
ATOM 1380 C CA . LEU A 1 176 ? -19.815 6.015 6.257 1.00 88.19 176 LEU A CA 1
ATOM 1381 C C . LEU A 1 176 ? -20.494 6.400 7.584 1.00 88.19 176 LEU A C 1
ATOM 1383 O O . LEU A 1 176 ? -21.706 6.213 7.762 1.00 88.19 176 LEU A O 1
ATOM 1387 N N . ASP A 1 177 ? -19.719 6.940 8.521 1.00 77.12 177 ASP A N 1
ATOM 1388 C CA . ASP A 1 177 ? -20.250 7.649 9.691 1.00 77.12 177 ASP A CA 1
ATOM 1389 C C . ASP A 1 177 ? -20.569 9.100 9.311 1.00 77.12 177 ASP A C 1
ATOM 1391 O O . ASP A 1 177 ? -19.767 10.008 9.516 1.00 77.12 177 ASP A O 1
ATOM 1395 N N . GLU A 1 178 ? -21.730 9.327 8.700 1.00 64.75 178 GLU A N 1
ATOM 1396 C CA . GLU A 1 178 ? -22.180 10.679 8.356 1.00 64.75 178 GLU A CA 1
ATOM 1397 C C . GLU A 1 178 ? -22.939 11.335 9.522 1.00 64.75 178 GLU A C 1
ATOM 1399 O O . GLU A 1 178 ? -23.796 10.694 10.147 1.00 64.75 178 GLU A O 1
ATOM 1404 N N . PRO A 1 179 ? -22.697 12.629 9.806 1.00 49.97 179 PRO A N 1
ATOM 1405 C CA . PRO A 1 179 ? -23.561 13.416 10.673 1.00 49.97 179 PRO A CA 1
ATOM 1406 C C . PRO A 1 179 ? -24.877 13.761 9.941 1.00 49.97 179 PRO A C 1
ATOM 1408 O O . PRO A 1 179 ? -25.028 14.847 9.403 1.00 49.97 179 PRO A O 1
ATOM 1411 N N . GLN A 1 180 ? -25.817 12.809 9.981 1.00 47.12 180 GLN A N 1
ATOM 1412 C CA . GLN A 1 180 ? -27.273 12.889 9.746 1.00 47.12 180 GLN A CA 1
ATOM 1413 C C . GLN A 1 180 ? -27.852 13.302 8.378 1.00 47.12 180 GLN A C 1
ATOM 1415 O O . GLN A 1 180 ? -27.676 14.419 7.901 1.00 47.12 180 GLN A O 1
ATOM 1420 N N . LEU A 1 181 ? -28.791 12.458 7.914 1.00 36.09 181 LEU A N 1
ATOM 1421 C CA . LEU A 1 181 ? -30.108 12.908 7.430 1.00 36.09 181 LEU A CA 1
ATOM 1422 C C . LEU A 1 181 ? -31.290 11.994 7.829 1.00 36.09 181 LEU A C 1
ATOM 1424 O O . LEU A 1 181 ? -32.393 12.208 7.351 1.00 36.09 181 LEU A O 1
ATOM 1428 N N . ASP A 1 182 ? -31.111 11.029 8.739 1.00 35.25 182 ASP A N 1
ATOM 1429 C CA . ASP A 1 182 ? -32.217 10.191 9.228 1.00 35.25 182 ASP A CA 1
ATOM 1430 C C . ASP A 1 182 ? -32.081 9.915 10.731 1.00 35.25 182 ASP A C 1
ATOM 1432 O O . ASP A 1 182 ? -30.975 9.695 11.235 1.00 35.25 182 ASP A O 1
ATOM 1436 N N . GLU A 1 183 ? -33.213 9.853 11.441 1.00 39.19 183 GLU A N 1
ATOM 1437 C CA . GLU A 1 183 ? -33.346 9.531 12.880 1.00 39.19 183 GLU A CA 1
ATOM 1438 C C . GLU A 1 183 ? -32.768 8.148 13.272 1.00 39.19 183 GLU A C 1
ATOM 1440 O O . GLU A 1 183 ? -32.728 7.778 14.443 1.00 39.19 183 GLU A O 1
ATOM 1445 N N . MET A 1 184 ? -32.255 7.402 12.290 1.00 39.50 184 MET A N 1
ATOM 1446 C CA . MET A 1 184 ? -31.636 6.081 12.397 1.00 39.50 184 MET A CA 1
ATOM 1447 C C . MET A 1 184 ? -30.094 6.102 12.329 1.00 39.50 184 MET A C 1
ATOM 1449 O O . MET A 1 184 ? -29.463 5.042 12.363 1.00 39.50 184 MET A O 1
ATOM 1453 N N . SER A 1 185 ? -29.447 7.271 12.220 1.00 41.50 185 SER A N 1
ATOM 1454 C CA . SER A 1 185 ? -27.981 7.346 12.137 1.00 41.50 185 SER A CA 1
ATOM 1455 C C . SER A 1 185 ? -27.328 6.985 13.480 1.00 41.50 185 SER A C 1
ATOM 1457 O O . SER A 1 185 ? -27.355 7.763 14.441 1.00 41.50 185 SER A O 1
ATOM 1459 N N . VAL A 1 186 ? -26.708 5.809 13.551 1.00 43.78 186 VAL A N 1
ATOM 1460 C CA . VAL A 1 186 ? -25.857 5.405 14.675 1.00 43.78 186 VAL A CA 1
ATOM 1461 C C . VAL A 1 186 ? -24.626 6.312 14.670 1.00 43.78 186 VAL A C 1
ATOM 1463 O O . VAL A 1 186 ? -23.731 6.125 13.855 1.00 43.78 186 VAL A O 1
ATOM 1466 N N . LYS A 1 187 ? -24.591 7.323 15.549 1.00 51.41 187 LYS A N 1
ATOM 1467 C CA . LYS A 1 187 ? -23.380 8.123 15.801 1.00 51.41 187 LYS A CA 1
ATOM 1468 C C . LYS A 1 187 ? -22.194 7.183 16.075 1.00 51.41 187 LYS A C 1
ATOM 1470 O O . LYS A 1 187 ? -22.430 6.146 16.708 1.00 51.41 187 LYS A O 1
ATOM 1475 N N . PRO A 1 188 ? -20.951 7.540 15.685 1.00 61.31 188 PRO A N 1
ATOM 1476 C CA . PRO A 1 188 ? -19.777 6.776 16.091 1.00 61.31 188 PRO A CA 1
ATOM 1477 C C . PRO A 1 188 ? -19.822 6.597 17.607 1.00 61.31 188 PRO A C 1
ATOM 1479 O O . PRO A 1 188 ? -19.915 7.567 18.368 1.00 61.31 188 PRO A O 1
ATOM 1482 N N . LYS A 1 189 ? -19.888 5.338 18.044 1.00 78.12 189 LYS A N 1
ATOM 1483 C CA . LYS A 1 189 ? -20.072 5.019 19.457 1.00 78.12 189 LYS A CA 1
ATOM 1484 C C . LYS A 1 189 ? -18.717 5.145 20.133 1.00 78.12 189 LYS A C 1
ATOM 1486 O O . LYS A 1 189 ? -17.771 4.438 19.783 1.00 78.12 189 LYS A O 1
ATOM 1491 N N . GLN A 1 190 ? -18.637 6.073 21.077 1.00 90.12 190 GLN A N 1
ATOM 1492 C CA . GLN A 1 190 ? -17.467 6.273 21.914 1.00 90.12 190 GLN A CA 1
ATOM 1493 C C . GLN A 1 190 ? -17.643 5.498 23.222 1.00 90.12 190 GLN A C 1
ATOM 1495 O O . GLN A 1 190 ? -18.704 5.542 23.844 1.00 90.12 190 GLN A O 1
ATOM 1500 N N . PHE A 1 191 ? -16.594 4.807 23.645 1.00 93.31 191 PHE A N 1
ATOM 1501 C CA . PHE A 1 191 ? -16.564 3.946 24.817 1.00 93.31 191 PHE A CA 1
ATOM 1502 C C . PHE A 1 191 ? -15.365 4.312 25.687 1.00 93.31 191 PHE A C 1
ATOM 1504 O O . PHE A 1 191 ? -14.293 4.644 25.180 1.00 93.31 191 PHE A O 1
ATOM 1511 N N 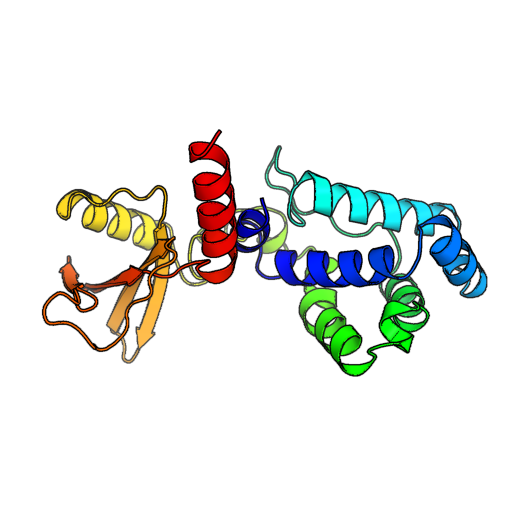. GLN A 1 192 ? -15.537 4.227 27.003 1.00 95.44 192 GLN A N 1
ATOM 1512 C CA . GLN A 1 192 ? -14.420 4.229 27.943 1.00 95.44 192 GLN A CA 1
ATOM 1513 C C . GLN A 1 192 ? -14.125 2.780 28.322 1.00 95.44 192 GLN A C 1
ATOM 1515 O O . GLN A 1 192 ? -15.024 2.070 28.771 1.00 95.44 192 GLN A O 1
ATOM 1520 N N . PHE A 1 193 ? -12.886 2.339 28.126 1.00 95.56 193 PHE A N 1
ATOM 1521 C CA . PHE A 1 193 ? -12.471 0.966 28.396 1.00 95.56 193 PHE A CA 1
ATOM 1522 C C . PHE A 1 193 ? -11.045 0.947 28.947 1.00 95.56 193 PHE A C 1
ATOM 1524 O O . PHE A 1 193 ? -10.132 1.472 28.314 1.00 95.56 193 PHE A O 1
ATOM 1531 N N . GLU A 1 194 ? -10.873 0.389 30.150 1.00 94.31 194 GLU A N 1
ATOM 1532 C CA . GLU A 1 194 ? -9.589 0.307 30.872 1.00 94.31 194 GLU A CA 1
ATOM 1533 C C . GLU A 1 194 ? -8.781 1.631 30.855 1.00 94.31 194 GLU A C 1
ATOM 1535 O O . GLU A 1 194 ? -7.574 1.654 30.638 1.00 94.31 194 GLU A O 1
ATOM 1540 N N . GLY A 1 195 ? -9.461 2.767 31.064 1.00 91.50 195 GLY A N 1
ATOM 1541 C CA . GLY A 1 195 ? -8.834 4.098 31.117 1.00 91.50 195 GLY A CA 1
ATOM 1542 C C . GLY A 1 195 ? -8.503 4.726 29.757 1.00 91.50 195 GLY A C 1
ATOM 1543 O O . GLY A 1 195 ? -8.012 5.853 29.716 1.00 91.50 195 GLY A O 1
ATOM 1544 N N . CYS A 1 196 ? -8.803 4.037 28.654 1.00 95.19 196 CYS A N 1
ATOM 1545 C CA . CYS A 1 196 ? -8.647 4.535 27.293 1.00 95.19 196 CYS A CA 1
ATOM 1546 C C . CYS A 1 196 ? -10.002 4.851 26.654 1.00 95.19 196 CYS A C 1
ATOM 1548 O O . CYS A 1 196 ? -11.039 4.277 26.992 1.00 95.19 196 CYS A O 1
ATOM 1550 N N . THR A 1 197 ? -9.977 5.747 25.672 1.00 96.19 197 THR A N 1
ATOM 1551 C CA . THR A 1 197 ? -11.150 6.053 24.850 1.00 96.19 197 THR A CA 1
ATOM 1552 C C . THR A 1 197 ? -11.120 5.220 23.575 1.00 96.19 197 THR A C 1
ATOM 1554 O O . THR A 1 197 ? -10.176 5.337 22.800 1.00 96.19 197 THR A O 1
ATOM 1557 N N . PHE A 1 198 ? -12.162 4.431 23.331 1.00 96.88 198 PHE A N 1
ATOM 1558 C CA . PHE A 1 198 ? -12.374 3.699 22.084 1.00 96.88 198 PHE A CA 1
ATOM 1559 C C . PHE A 1 198 ? -13.485 4.355 21.274 1.00 96.88 198 PHE A C 1
ATOM 1561 O O . PHE A 1 198 ? -14.548 4.656 21.808 1.00 96.88 198 PHE A O 1
ATOM 1568 N N . THR A 1 199 ? -13.264 4.551 19.982 1.00 95.69 199 THR A N 1
ATOM 1569 C CA . THR A 1 199 ? -14.295 4.990 19.041 1.00 95.69 199 THR A CA 1
ATOM 1570 C C . THR A 1 199 ? -14.469 3.910 17.995 1.00 95.69 199 THR A C 1
ATOM 1572 O O . THR A 1 199 ? -13.500 3.516 17.351 1.00 95.69 199 THR A O 1
ATOM 1575 N N . VAL A 1 200 ? -15.693 3.416 17.839 1.00 94.75 200 VAL A N 1
ATOM 1576 C CA . VAL A 1 200 ? -16.022 2.481 16.765 1.00 94.75 200 VAL A CA 1
ATOM 1577 C C . VAL A 1 200 ? -16.564 3.286 15.594 1.00 94.75 200 VAL A C 1
ATOM 1579 O O . VAL A 1 200 ? -17.607 3.932 15.726 1.00 94.75 200 VAL A O 1
ATOM 1582 N N . THR A 1 201 ? -15.840 3.249 14.480 1.00 94.25 201 THR A N 1
ATOM 1583 C CA . THR A 1 201 ? -16.181 3.936 13.232 1.00 94.25 201 THR A CA 1
ATOM 1584 C C . THR A 1 201 ? -16.372 2.933 12.100 1.00 94.25 201 THR A C 1
ATOM 1586 O O . THR A 1 201 ? -16.019 1.759 12.222 1.00 94.25 201 THR A O 1
ATOM 1589 N N . ARG A 1 202 ? -16.926 3.368 10.973 1.00 92.69 202 ARG A N 1
ATOM 1590 C CA . ARG A 1 202 ? -17.099 2.554 9.767 1.00 92.69 202 ARG A CA 1
ATOM 1591 C C . ARG A 1 202 ? -16.744 3.340 8.506 1.00 92.69 202 ARG A C 1
ATOM 1593 O O . ARG A 1 202 ? -16.498 4.542 8.546 1.00 92.69 202 ARG A O 1
ATOM 1600 N N . GLY A 1 203 ? -16.745 2.652 7.370 1.00 94.94 203 GLY A N 1
ATOM 1601 C CA . GLY A 1 203 ? -16.461 3.248 6.066 1.00 94.94 203 GLY A CA 1
ATOM 1602 C C . GLY A 1 203 ? -15.075 2.928 5.523 1.00 94.94 203 GLY A C 1
ATOM 1603 O O . GLY A 1 203 ? -14.684 3.483 4.492 1.00 94.94 203 GLY A O 1
ATOM 1604 N N . ASP A 1 204 ? -14.322 2.031 6.174 1.00 97.12 204 ASP A N 1
ATOM 1605 C CA . ASP A 1 204 ? -13.037 1.613 5.623 1.00 97.12 204 ASP A CA 1
ATOM 1606 C C . ASP A 1 204 ? -13.252 0.974 4.249 1.00 97.12 204 ASP A C 1
ATOM 1608 O O . ASP A 1 204 ? -14.143 0.141 4.058 1.00 97.12 204 ASP A O 1
ATOM 1612 N N . TYR A 1 205 ? -12.434 1.390 3.284 1.00 97.81 205 TYR A N 1
ATOM 1613 C CA . TYR A 1 205 ? -12.474 0.911 1.900 1.00 97.81 205 TYR A CA 1
ATOM 1614 C C . TYR A 1 205 ? -13.796 1.146 1.145 1.00 97.81 205 TYR A C 1
ATOM 1616 O O . TYR A 1 205 ? -14.013 0.510 0.108 1.00 97.81 205 TYR A O 1
ATOM 1624 N N . SER A 1 206 ? -14.657 2.055 1.619 1.00 97.56 206 SER A N 1
ATOM 1625 C CA . SER A 1 206 ? -16.016 2.273 1.099 1.00 97.56 206 SER A CA 1
ATOM 1626 C C . SER A 1 206 ? -16.125 2.301 -0.440 1.00 97.56 206 SER A C 1
ATOM 1628 O O . SER A 1 206 ? -16.875 1.480 -0.978 1.00 97.56 206 SER A O 1
ATOM 1630 N N . PRO A 1 207 ? -15.328 3.093 -1.193 1.00 97.44 207 PRO A N 1
ATOM 1631 C CA . PRO A 1 207 ? -15.446 3.134 -2.655 1.00 97.44 207 PRO A CA 1
ATOM 1632 C C . PRO A 1 207 ? -15.120 1.800 -3.342 1.00 97.44 207 PRO A C 1
ATOM 1634 O O . PRO A 1 207 ? -15.687 1.473 -4.384 1.00 97.44 207 PRO A O 1
ATOM 1637 N N . ILE A 1 208 ? -14.208 1.005 -2.773 1.00 98.00 208 ILE A N 1
ATOM 1638 C CA . ILE A 1 208 ? -13.840 -0.306 -3.322 1.00 98.00 208 ILE A CA 1
ATOM 1639 C C . ILE A 1 208 ? -14.936 -1.327 -3.001 1.00 98.00 208 ILE A C 1
ATOM 1641 O O . ILE A 1 208 ? -15.329 -2.100 -3.876 1.00 98.00 208 ILE A O 1
ATOM 1645 N N . LEU A 1 209 ? -15.455 -1.314 -1.769 1.00 98.19 209 LEU A N 1
ATOM 1646 C CA . LEU A 1 209 ? -16.542 -2.199 -1.343 1.00 98.19 209 LEU A CA 1
ATOM 1647 C C . LEU A 1 209 ? -17.852 -1.903 -2.075 1.00 98.19 209 LEU A C 1
ATOM 1649 O O . LEU A 1 209 ? -18.591 -2.836 -2.380 1.00 98.19 209 LEU A O 1
ATOM 1653 N N . GLN A 1 210 ? -18.107 -0.645 -2.438 1.00 98.25 210 GLN A N 1
ATOM 1654 C CA . GLN A 1 210 ? -19.267 -0.258 -3.241 1.00 98.25 210 GLN A CA 1
ATOM 1655 C C . GLN A 1 210 ? -19.287 -1.023 -4.572 1.00 98.25 210 GLN A C 1
ATOM 1657 O O . GLN A 1 210 ? -20.290 -1.644 -4.922 1.00 98.25 210 GLN A O 1
ATOM 1662 N N . ARG A 1 211 ? -18.138 -1.112 -5.256 1.00 98.00 211 ARG A N 1
ATOM 1663 C CA . ARG A 1 211 ? -18.013 -1.906 -6.492 1.00 98.00 211 ARG A CA 1
ATOM 1664 C C . ARG A 1 211 ? -18.247 -3.398 -6.257 1.00 98.00 211 ARG A C 1
ATOM 1666 O O . ARG A 1 211 ? -18.734 -4.085 -7.153 1.00 98.00 211 ARG A O 1
ATOM 1673 N N . VAL A 1 212 ? -17.891 -3.925 -5.083 1.00 97.94 212 VAL A N 1
ATOM 1674 C CA . VAL A 1 212 ? -18.176 -5.325 -4.724 1.00 97.94 212 VAL A CA 1
ATOM 1675 C C . VAL A 1 212 ? -19.684 -5.529 -4.600 1.00 97.94 212 VAL A C 1
ATOM 1677 O O . VAL A 1 212 ? -20.224 -6.419 -5.254 1.00 97.94 212 VAL A O 1
ATOM 1680 N N . VAL A 1 213 ? -20.367 -4.675 -3.834 1.00 97.38 213 VAL A N 1
ATOM 1681 C CA . VAL A 1 213 ? -21.823 -4.736 -3.635 1.00 97.38 213 VAL A CA 1
ATOM 1682 C C . VAL A 1 213 ? -22.572 -4.648 -4.965 1.00 97.38 213 VAL A C 1
ATOM 1684 O O . VAL A 1 213 ? -23.429 -5.487 -5.227 1.00 97.38 213 VAL A O 1
ATOM 1687 N N . GLU A 1 214 ? -22.200 -3.716 -5.845 1.00 97.62 214 GLU A N 1
ATOM 1688 C CA . GLU A 1 214 ? -22.810 -3.573 -7.176 1.00 97.62 214 GLU A CA 1
ATOM 1689 C C . GLU A 1 214 ? -22.719 -4.854 -8.015 1.00 97.62 214 GLU A C 1
ATOM 1691 O O . GLU A 1 214 ? -23.669 -5.223 -8.707 1.00 97.62 214 GLU A O 1
ATOM 1696 N N . ASN A 1 215 ? -21.578 -5.547 -7.978 1.00 97.62 215 ASN A N 1
ATOM 1697 C CA . ASN A 1 215 ? -21.407 -6.794 -8.723 1.00 97.62 215 ASN A CA 1
ATOM 1698 C C . ASN A 1 215 ? -22.158 -7.963 -8.072 1.00 97.62 215 ASN A C 1
ATOM 1700 O O . ASN A 1 215 ? -22.723 -8.785 -8.790 1.00 97.62 215 ASN A O 1
ATOM 1704 N N . LEU A 1 216 ? -22.222 -8.018 -6.738 1.00 97.81 216 LEU A N 1
ATOM 1705 C CA . LEU A 1 216 ? -23.016 -9.021 -6.021 1.00 97.81 216 LEU A CA 1
ATOM 1706 C C . LEU A 1 216 ? -24.516 -8.862 -6.301 1.00 97.81 216 LEU A C 1
ATOM 1708 O O . LEU A 1 216 ? -25.190 -9.851 -6.569 1.00 97.81 216 LEU A O 1
ATOM 1712 N N . GLN A 1 217 ? -25.027 -7.629 -6.319 1.00 97.25 217 GLN A N 1
ATOM 1713 C CA . GLN A 1 217 ? -26.422 -7.343 -6.673 1.00 97.25 217 GLN A CA 1
ATOM 1714 C C . GLN A 1 217 ? -26.745 -7.793 -8.101 1.00 97.25 217 GLN A C 1
ATOM 1716 O O . GLN A 1 217 ? -27.755 -8.452 -8.327 1.00 97.25 217 GLN A O 1
ATOM 1721 N N . LYS A 1 218 ? -25.859 -7.519 -9.069 1.00 96.94 218 LYS A N 1
ATOM 1722 C CA . LYS A 1 218 ? -26.020 -8.008 -10.451 1.00 96.94 218 LYS A CA 1
ATOM 1723 C C . LYS A 1 218 ? -26.027 -9.535 -10.534 1.00 96.94 218 LYS A C 1
ATOM 1725 O O . LYS A 1 218 ? -26.733 -10.089 -11.371 1.00 96.94 218 LYS A O 1
ATOM 1730 N N . ALA A 1 219 ? -25.247 -10.208 -9.690 1.00 96.69 219 ALA A N 1
ATOM 1731 C CA . ALA A 1 219 ? -25.182 -11.665 -9.656 1.00 96.69 219 ALA A CA 1
ATOM 1732 C C . ALA A 1 219 ? -26.441 -12.314 -9.052 1.00 96.69 219 ALA A C 1
ATOM 1734 O O . ALA A 1 219 ? -26.754 -13.437 -9.424 1.00 96.69 219 ALA A O 1
ATOM 1735 N N . GLN A 1 220 ? -27.172 -11.621 -8.170 1.00 92.75 220 GLN A N 1
ATOM 1736 C CA . GLN A 1 220 ? -28.421 -12.122 -7.571 1.00 92.75 220 GLN A CA 1
ATOM 1737 C C . GLN A 1 220 ? -29.608 -12.155 -8.543 1.00 92.75 220 GLN A C 1
ATOM 1739 O O . GLN A 1 220 ? -30.569 -12.876 -8.302 1.00 92.75 220 GLN A O 1
ATOM 1744 N N . VAL A 1 221 ? -29.571 -11.354 -9.611 1.00 78.00 221 VAL A N 1
ATOM 1745 C CA . VAL A 1 221 ? -30.677 -11.209 -10.579 1.00 78.00 221 VAL A CA 1
ATOM 1746 C C . VAL A 1 221 ? -30.567 -12.229 -11.735 1.00 78.00 221 VAL A C 1
ATOM 1748 O O . VAL A 1 221 ? -31.291 -12.136 -12.722 1.00 78.00 221 VAL A O 1
ATOM 1751 N N . ARG A 1 222 ? -29.666 -13.214 -11.632 1.00 53.56 222 ARG A N 1
ATOM 1752 C CA . ARG A 1 222 ? -29.542 -14.352 -12.559 1.00 53.56 222 ARG A CA 1
ATOM 1753 C C . ARG A 1 222 ? -30.002 -15.639 -11.898 1.00 53.56 222 ARG A C 1
ATOM 1755 O O . ARG A 1 222 ? -30.573 -16.465 -12.640 1.00 53.56 222 ARG A O 1
#

Radius of gyration: 20.94 Å; chains: 1; bounding box: 54×33×58 Å

Secondary structure (DSSP, 8-state):
-THHHHHH-TTHHHHHHHHHHHHHHS-HHHHHHHHHHTT--HHHHHHHHHHHHHHHHHTSSB-TTT-BB---SS-HHHHHHHHHHSHHHHH-HHHHHHHHHHHHHHHH---GGGSBB-STTSSB-SSB-TT--HHHHHHHHHHHHHTT--STTEEEEEEEETTEEEEEEEEE-SS---S-SSTT--PPEEEEETTEEEEEEEEETHHHHHHHHHHHHHHHT-

Foldseek 3Di:
DLVVLLFQAPLLNLVLVLLCLLCVQDPLVRLVVVLVVLVQDPVLSVLVVVQNVQSVVCVGQAHPPPQFGDARPHDLVSVVSSSCSGPSCVVPVVVSVVSCVSRSCVRHDPPPQDGGPDAASNHDGSLEPNPDHPVNVVQVVVVCVVVVHDLPQWGWYWDADPNAIEIETEGEELDFQDPDDDPPRDHQDWDQGPNHIYTYTYDVVNVVVVVVVVVVVVVVVD